Protein AF-A0A7M7J3E5-F1 (afdb_monomer_lite)

Organism: Varroa destructor (NCBI:txid109461)

Foldseek 3Di:
DDDDDPDDDDDDPPPPPDDDPDDDDDDDDDDDDDDDDDDDDDDDPDDPVVVVVVVVVVVVVVVVVVVVVVVVVVVVVVVVVVVVVVVVVVVVVVVVVVVVVVVVVVVVVVVVVVVVVVVVVVVVVVVVVVVVVVVVVVVVVVVVVVVVVVVVVVVVVVVVVVVVVVVVVVVVVVVVVVVPDPPPPPVPCDPDPVSVVVVVVVVVVVVVVVVVLVVLLVVVVVCVVPDPDPDDDDDPVNVVSNVVNVVVVVVVVVVVVVVVVVVVVVVVVVVVVVVVVVD

Secondary structure (DSSP, 8-state):
-----------------------------------------------HHHHHHHHHHHHHHHHHHHHHHHHHHHHHHHHHHHHHHHHHHHHHHHHHHHHHHHHHHHHHHHHHHHHHHHHHHHHHHHHHHHHHHHHHHHHHHHHHHHHHHHHHHHHHHHHHHHHHHHHHHHHHHHHHHHTTT-TTTT-S-PPPHHHHHHHHHHHHHHHHHHHHHHHHHHHHHHHHHT--SS-----HHHHHHHHHHHHHHHHHHHHHHHHHHHHHHHHHHHHHHHHTTT-

Radius of gyration: 59.44 Å; chains: 1; bounding box: 108×76×168 Å

Sequence (279 aa):
MKFGDVSQLCGEKRRLHVPISEETNQEDDATSQITQADDRDIDTSQTPTQQKQEKRESQQEELRKLQMELEQLEIRAVQLDKEEDHLRTIIKEENKLKKEIEELQADVYRIEKEKDTVMERGRLLKDQAKLLGKESMSKRAECEQLEMKIQQTQTEHLMTMCTLHVKSTRDLRIALSRSQGAVHLFDSKLLSPRELQDRIEKTRNETTSYNELIERTTNVMDRLENSECDHFILEQQEGKDLLNFFRIVKEVYVKELSALDQAAGRFAKCAELKILRKL

Structure (mmCIF, N/CA/C/O backbone):
data_AF-A0A7M7J3E5-F1
#
_entry.id   AF-A0A7M7J3E5-F1
#
loop_
_atom_site.group_PDB
_atom_site.id
_atom_site.type_symbol
_atom_site.label_atom_id
_atom_site.label_alt_id
_atom_site.label_comp_id
_atom_site.label_asym_id
_atom_site.label_entity_id
_atom_site.label_seq_id
_atom_site.pdbx_PDB_ins_code
_atom_site.Cartn_x
_atom_site.Cartn_y
_atom_site.Cartn_z
_atom_site.occupancy
_atom_site.B_iso_or_equiv
_atom_site.auth_seq_id
_atom_site.auth_comp_id
_atom_site.auth_asym_id
_atom_site.auth_atom_id
_atom_site.pdbx_PDB_model_num
ATOM 1 N N . MET A 1 1 ? -23.039 -21.221 -1.360 1.00 40.28 1 MET A N 1
ATOM 2 C CA . MET A 1 1 ? -23.050 -21.992 -0.097 1.00 40.28 1 MET A CA 1
ATOM 3 C C . MET A 1 1 ? -24.090 -21.372 0.815 1.00 40.28 1 MET A C 1
ATOM 5 O O . MET A 1 1 ? -24.282 -20.167 0.747 1.00 40.28 1 MET A O 1
ATOM 9 N N . LYS A 1 2 ? -24.845 -22.221 1.516 1.00 34.47 2 LYS A N 1
ATOM 10 C CA . LYS A 1 2 ? -26.077 -21.887 2.238 1.00 34.47 2 LYS A CA 1
ATOM 11 C C . LYS A 1 2 ? -25.821 -20.967 3.441 1.00 34.47 2 LYS A C 1
ATOM 13 O O . LYS A 1 2 ? -24.770 -21.054 4.064 1.00 34.47 2 LYS A O 1
ATOM 18 N N . PHE A 1 3 ? -26.824 -20.134 3.716 1.00 41.03 3 PHE A N 1
ATOM 19 C CA . PHE A 1 3 ? -26.989 -19.268 4.881 1.00 41.03 3 PHE A CA 1
ATOM 20 C C . PHE A 1 3 ? -26.834 -20.028 6.205 1.00 41.03 3 PHE A C 1
ATOM 22 O O . PHE A 1 3 ? -27.312 -21.156 6.328 1.00 41.03 3 PHE A O 1
ATOM 29 N N . GLY A 1 4 ? -26.217 -19.373 7.187 1.00 34.09 4 GLY A N 1
ATOM 30 C CA . GLY A 1 4 ? -26.237 -19.766 8.591 1.00 34.09 4 GLY A CA 1
ATOM 31 C C . GLY A 1 4 ? -26.492 -18.530 9.444 1.00 34.09 4 GLY A C 1
ATOM 32 O O . GLY A 1 4 ? -25.569 -17.763 9.703 1.00 34.09 4 GLY A O 1
ATOM 33 N N . ASP A 1 5 ? -27.758 -18.340 9.814 1.00 36.47 5 ASP A N 1
ATOM 34 C CA . ASP A 1 5 ? -28.227 -17.372 10.802 1.00 36.47 5 ASP A CA 1
ATOM 35 C C . ASP A 1 5 ? -27.535 -17.610 12.149 1.00 36.47 5 ASP A C 1
ATOM 37 O O . ASP A 1 5 ? -27.675 -18.673 12.754 1.00 36.47 5 ASP A O 1
ATOM 41 N N . VAL A 1 6 ? -26.826 -16.598 12.651 1.00 41.03 6 VAL A N 1
ATOM 42 C CA . VAL A 1 6 ? -26.354 -16.543 14.040 1.00 41.03 6 VAL A CA 1
ATOM 43 C C . VAL A 1 6 ? -27.189 -15.483 14.745 1.00 41.03 6 VAL A C 1
ATOM 45 O O . VAL A 1 6 ? -26.804 -14.331 14.900 1.00 41.03 6 VAL A O 1
ATOM 48 N N . SER A 1 7 ? -28.418 -15.854 15.088 1.00 42.50 7 SER A N 1
ATOM 49 C CA . SER A 1 7 ? -29.346 -15.023 15.859 1.00 42.50 7 SER A CA 1
ATOM 50 C C . SER A 1 7 ? -30.172 -15.910 16.782 1.00 42.50 7 SER A C 1
ATOM 52 O O . SER A 1 7 ? -31.387 -15.975 16.671 1.00 42.50 7 SER A O 1
ATOM 54 N N . GLN A 1 8 ? -29.502 -16.634 17.680 1.00 44.78 8 GLN A N 1
ATOM 55 C CA . GLN A 1 8 ? -30.138 -17.374 18.774 1.00 44.78 8 GLN A CA 1
ATOM 56 C C . GLN A 1 8 ? -29.166 -17.528 19.950 1.00 44.78 8 GLN A C 1
ATOM 58 O O . GLN A 1 8 ? -28.703 -18.621 20.232 1.00 44.78 8 GLN A O 1
ATOM 63 N N . LEU A 1 9 ? -28.853 -16.439 20.654 1.00 41.25 9 LEU A N 1
ATOM 64 C CA . LEU A 1 9 ? -28.335 -16.512 22.028 1.00 41.25 9 LEU A CA 1
ATOM 65 C C . LEU A 1 9 ? -28.834 -15.300 22.821 1.00 41.25 9 LEU A C 1
ATOM 67 O O . LEU A 1 9 ? -28.094 -14.380 23.143 1.00 41.25 9 LEU A O 1
ATOM 71 N N . CYS A 1 10 ? -30.131 -15.298 23.116 1.00 39.75 10 CYS A N 1
ATOM 72 C CA . CYS A 1 10 ? -30.722 -14.442 24.135 1.00 39.75 10 CYS A CA 1
ATOM 73 C C . CYS A 1 10 ? -31.771 -15.279 24.867 1.00 39.75 10 CYS A C 1
ATOM 75 O O . CYS A 1 10 ? -32.755 -15.687 24.253 1.00 39.75 10 CYS A O 1
ATOM 77 N N . GLY A 1 11 ? -31.554 -15.559 26.157 1.00 40.44 11 GLY A N 1
ATOM 78 C CA . GLY A 1 11 ? -32.611 -16.111 27.006 1.00 40.44 11 GLY A CA 1
ATOM 79 C C . GLY A 1 11 ? -32.263 -17.250 27.961 1.00 40.44 11 GLY A C 1
ATOM 80 O O . GLY A 1 11 ? -33.146 -18.051 28.234 1.00 40.44 11 GLY A O 1
ATOM 81 N N . GLU A 1 12 ? -31.062 -17.324 28.540 1.00 36.00 12 GLU A N 1
ATOM 82 C CA . GLU A 1 12 ? -30.876 -18.113 29.770 1.00 36.00 12 GLU A CA 1
ATOM 83 C C . GLU A 1 12 ? -30.910 -17.194 30.995 1.00 36.00 12 GLU A C 1
ATOM 85 O O . GLU A 1 12 ? -29.894 -16.694 31.480 1.00 36.00 12 GLU A O 1
ATOM 90 N N . LYS A 1 13 ? -32.126 -16.978 31.516 1.00 44.38 13 LYS A N 1
ATOM 91 C CA . LYS A 1 13 ? -32.338 -16.528 32.896 1.00 44.38 13 LYS A CA 1
ATOM 92 C C . LYS A 1 13 ? -31.784 -17.605 33.831 1.00 44.38 13 LYS A C 1
ATOM 94 O O . LYS A 1 13 ? -32.510 -18.512 34.235 1.00 44.38 13 LYS A O 1
ATOM 99 N N . ARG A 1 14 ? -30.511 -17.492 34.212 1.00 40.06 14 ARG A N 1
ATOM 100 C CA . ARG A 1 14 ? -30.000 -18.174 35.404 1.00 40.06 14 ARG A CA 1
ATOM 101 C C . ARG A 1 14 ? -30.721 -17.585 36.612 1.00 40.06 14 ARG A C 1
ATOM 103 O O . ARG A 1 14 ? -30.390 -16.502 37.083 1.00 40.06 14 ARG A O 1
ATOM 110 N N . ARG A 1 15 ? -31.751 -18.294 37.081 1.00 37.22 15 ARG A N 1
ATOM 111 C CA . ARG A 1 15 ? -32.266 -18.138 38.441 1.00 37.22 15 ARG A CA 1
ATOM 112 C C . ARG A 1 15 ? -31.101 -18.460 39.373 1.00 37.22 15 ARG A C 1
ATOM 114 O O . ARG A 1 15 ? -30.713 -19.619 39.483 1.00 37.22 15 ARG A O 1
ATOM 121 N N . LEU A 1 16 ? -30.523 -17.435 39.991 1.00 36.44 16 LEU A N 1
ATOM 122 C CA . LEU A 1 16 ? -29.687 -17.610 41.169 1.00 36.44 16 LEU A CA 1
ATOM 123 C C . LEU A 1 16 ? -30.594 -18.179 42.259 1.00 36.44 16 LEU A C 1
ATOM 125 O O . LEU A 1 16 ? -31.426 -17.483 42.835 1.00 36.44 16 LEU A O 1
ATOM 129 N N . HIS A 1 17 ? -30.493 -19.490 42.448 1.00 34.34 17 HIS A N 1
ATOM 130 C CA . HIS A 1 17 ? -31.061 -20.183 43.584 1.00 34.34 17 HIS A CA 1
ATOM 131 C C . HIS A 1 17 ? -30.190 -19.806 44.784 1.00 34.34 17 HIS A C 1
ATOM 133 O O . HIS A 1 17 ? -29.071 -20.292 44.921 1.00 34.34 17 HIS A O 1
ATOM 139 N N . VAL A 1 18 ? -30.668 -18.863 45.591 1.00 36.97 18 VAL A N 1
ATOM 140 C CA . VAL A 1 18 ? -30.140 -18.628 46.936 1.00 36.97 18 VAL A CA 1
ATOM 141 C C . VAL A 1 18 ? -30.629 -19.802 47.788 1.00 36.97 18 VAL A C 1
ATOM 143 O O . VAL A 1 18 ? -31.847 -19.980 47.880 1.00 36.97 18 VAL A O 1
ATOM 146 N N . PRO A 1 19 ? -29.752 -20.644 48.362 1.00 37.47 19 PRO A N 1
ATOM 147 C CA . PRO A 1 19 ? -30.188 -21.609 49.354 1.00 37.47 19 PRO A CA 1
ATOM 148 C C . PRO A 1 19 ? -30.483 -20.834 50.640 1.00 37.47 19 PRO A C 1
ATOM 150 O O . PRO A 1 19 ? -29.581 -20.299 51.280 1.00 37.47 19 PRO A O 1
ATOM 153 N N . ILE A 1 20 ? -31.766 -20.731 50.977 1.00 35.44 20 ILE A N 1
ATOM 154 C CA . ILE A 1 20 ? -32.208 -20.355 52.316 1.00 35.44 20 ILE A CA 1
ATOM 155 C C . ILE A 1 20 ? -31.932 -21.579 53.188 1.00 35.44 20 ILE A C 1
ATOM 157 O O . ILE A 1 20 ? -32.544 -22.630 53.002 1.00 35.44 20 ILE A O 1
ATOM 161 N N . SER A 1 21 ? -30.965 -21.461 54.090 1.00 38.88 21 SER A N 1
ATOM 162 C CA . SER A 1 21 ? -30.757 -22.423 55.167 1.00 38.88 21 SER A CA 1
ATOM 163 C C . SER A 1 21 ? -31.876 -22.222 56.191 1.00 38.88 21 SER A C 1
ATOM 165 O O . SER A 1 21 ? -31.783 -21.347 57.046 1.00 38.88 21 SER A O 1
ATOM 167 N N . GLU A 1 22 ? -32.963 -22.981 56.065 1.00 36.16 22 GLU A N 1
ATOM 168 C CA . GLU A 1 22 ? -33.968 -23.118 57.121 1.00 36.16 22 GLU A CA 1
ATOM 169 C C . GLU A 1 22 ? -33.403 -24.040 58.211 1.00 36.16 22 GLU A C 1
ATOM 171 O O . GLU A 1 22 ? -33.183 -25.232 57.993 1.00 36.16 22 GLU A O 1
ATOM 176 N N . GLU A 1 23 ? -33.134 -23.471 59.386 1.00 35.16 23 GLU A N 1
ATOM 177 C CA . GLU A 1 23 ? -32.910 -24.223 60.618 1.00 35.16 23 GLU A CA 1
ATOM 178 C C . GLU A 1 23 ? -34.228 -24.887 61.036 1.00 35.16 23 GLU A C 1
ATOM 180 O O . GLU A 1 23 ? -35.172 -24.239 61.489 1.00 35.16 23 GLU A O 1
ATOM 185 N N . THR A 1 24 ? -34.300 -26.204 60.868 1.00 34.56 24 THR A N 1
ATOM 186 C CA . THR A 1 24 ? -35.368 -27.043 61.407 1.00 34.56 24 THR A CA 1
ATOM 187 C C . THR A 1 24 ? -35.112 -27.311 62.890 1.00 34.56 24 THR A C 1
ATOM 189 O O . THR A 1 24 ? -34.335 -28.204 63.226 1.00 34.56 24 THR A O 1
ATOM 192 N N . ASN A 1 25 ? -35.790 -26.581 63.777 1.00 36.34 25 ASN A N 1
ATOM 193 C CA . ASN A 1 25 ? -36.024 -27.031 65.150 1.00 36.34 25 ASN A CA 1
ATOM 194 C C . ASN A 1 25 ? -37.348 -27.807 65.179 1.00 36.34 25 ASN A C 1
ATOM 196 O O . ASN A 1 25 ? -38.429 -27.223 65.175 1.00 36.34 25 ASN A O 1
ATOM 200 N N . GLN A 1 26 ? -37.234 -29.135 65.152 1.00 35.47 26 GLN A N 1
ATOM 201 C CA . GLN A 1 26 ? -38.300 -30.072 65.501 1.00 35.47 26 GLN A CA 1
ATOM 202 C C . GLN A 1 26 ? -38.235 -30.327 67.011 1.00 35.47 26 GLN A C 1
ATOM 204 O O . GLN A 1 26 ? -37.358 -31.051 67.477 1.00 35.47 26 GLN A O 1
ATOM 209 N N . GLU A 1 27 ? -39.167 -29.750 67.765 1.00 36.78 27 GLU A N 1
ATOM 210 C CA . GLU A 1 27 ? -39.600 -30.298 69.052 1.00 36.78 27 GLU A CA 1
ATOM 211 C C . GLU A 1 27 ? -40.991 -30.895 68.830 1.00 36.78 27 GLU A C 1
ATOM 213 O O . GLU A 1 27 ? -41.977 -30.175 68.676 1.00 36.78 27 GLU A O 1
ATOM 218 N N . ASP A 1 28 ? -41.042 -32.226 68.735 1.00 37.50 28 ASP A N 1
ATOM 219 C CA . ASP A 1 28 ? -42.285 -32.987 68.683 1.00 37.50 28 ASP A CA 1
ATOM 220 C C . ASP A 1 28 ? -42.837 -33.158 70.103 1.00 37.50 28 ASP A C 1
ATOM 222 O O . ASP A 1 28 ? -42.241 -33.800 70.971 1.00 37.50 28 ASP A O 1
ATOM 226 N N . ASP A 1 29 ? -44.014 -32.577 70.298 1.00 34.12 29 ASP A N 1
ATOM 227 C CA . ASP A 1 29 ? -44.895 -32.741 71.442 1.00 34.12 29 ASP A CA 1
ATOM 228 C C . ASP A 1 29 ? -45.649 -34.078 71.307 1.00 34.12 29 ASP A C 1
ATOM 230 O O . ASP A 1 29 ? -46.401 -34.300 70.354 1.00 34.12 29 ASP A O 1
ATOM 234 N N . ALA A 1 30 ? -45.446 -34.997 72.252 1.00 38.06 30 ALA A N 1
ATOM 235 C CA . ALA A 1 30 ? -46.200 -36.243 72.347 1.00 38.06 30 ALA A CA 1
ATOM 236 C C . ALA A 1 30 ? -46.937 -36.297 73.686 1.00 38.06 30 ALA A C 1
ATOM 238 O O . ALA A 1 30 ? -46.410 -36.699 74.723 1.00 38.06 30 ALA A O 1
ATOM 239 N N . THR A 1 31 ? -48.212 -35.927 73.626 1.00 39.53 31 THR A N 1
ATOM 240 C CA . THR A 1 31 ? -49.203 -36.187 74.667 1.00 39.53 31 THR A CA 1
ATOM 241 C C . THR A 1 31 ? -49.437 -37.696 74.815 1.00 39.53 31 THR A C 1
ATOM 243 O O . THR A 1 31 ? -49.731 -38.388 73.840 1.00 39.53 31 THR A O 1
ATOM 246 N N . SER A 1 32 ? -49.421 -38.215 76.045 1.00 40.62 32 SER A N 1
ATOM 247 C CA . SER A 1 32 ? -50.194 -39.409 76.413 1.00 40.62 32 SER A CA 1
ATOM 248 C C . SER A 1 32 ? -50.601 -39.373 77.883 1.00 40.62 32 SER A C 1
ATOM 250 O O . SER A 1 32 ? -49.787 -39.215 78.787 1.00 40.62 32 SER A O 1
ATOM 252 N N . GLN A 1 33 ? -51.910 -39.494 78.081 1.00 41.41 33 GLN A N 1
ATOM 253 C CA . GLN A 1 33 ? -52.606 -39.636 79.354 1.00 41.41 33 GLN A CA 1
ATOM 254 C C . GLN A 1 33 ? -52.445 -41.068 79.900 1.00 41.41 33 GLN A C 1
ATOM 256 O O . GLN A 1 33 ? -52.365 -42.002 79.105 1.00 41.41 33 GLN A O 1
ATOM 261 N N . ILE A 1 34 ? -52.526 -41.244 81.230 1.00 36.94 34 ILE A N 1
ATOM 262 C CA . ILE A 1 34 ? -53.536 -42.063 81.953 1.00 36.94 34 ILE A CA 1
ATOM 263 C C . ILE A 1 34 ? -53.043 -42.469 83.366 1.00 36.94 34 ILE A C 1
ATOM 265 O O . ILE A 1 34 ? -52.050 -43.166 83.528 1.00 36.94 34 ILE A O 1
ATOM 269 N N . THR A 1 35 ? -53.824 -42.004 84.353 1.00 41.09 35 THR A N 1
ATOM 270 C CA . THR A 1 35 ? -54.180 -42.510 85.702 1.00 41.09 35 THR A CA 1
ATOM 271 C C . THR A 1 35 ? -53.160 -43.205 86.613 1.00 41.09 35 THR A C 1
ATOM 273 O O . THR A 1 35 ? -52.675 -44.283 86.292 1.00 41.09 35 THR A O 1
ATOM 276 N N . GLN A 1 36 ? -53.118 -42.758 87.874 1.00 36.19 36 GLN A N 1
ATOM 277 C CA . GLN A 1 36 ? -53.653 -43.533 89.008 1.00 36.19 36 GLN A CA 1
ATOM 278 C C . GLN A 1 36 ? -53.871 -42.630 90.231 1.00 36.19 36 GLN A C 1
ATOM 280 O O . GLN A 1 36 ? -53.076 -41.737 90.511 1.00 36.19 36 GLN A O 1
ATOM 285 N N . ALA A 1 37 ? -55.004 -42.846 90.897 1.00 43.47 37 ALA A N 1
ATOM 286 C CA . ALA A 1 37 ? -55.321 -42.302 92.208 1.00 43.47 37 ALA A CA 1
ATOM 287 C C . ALA A 1 37 ? -54.474 -43.002 93.276 1.00 43.47 37 ALA A C 1
ATOM 289 O O . ALA A 1 37 ? -54.214 -44.193 93.133 1.00 43.47 37 ALA A O 1
ATOM 290 N N . ASP A 1 38 ? -54.102 -42.278 94.330 1.00 38.12 38 ASP A N 1
ATOM 291 C CA . ASP A 1 38 ? -54.125 -42.805 95.694 1.00 38.12 38 ASP A CA 1
ATOM 292 C C . ASP A 1 38 ? -53.995 -41.669 96.718 1.00 38.12 38 ASP A C 1
ATOM 294 O O . ASP A 1 38 ? -53.334 -40.652 96.499 1.00 38.12 38 ASP A O 1
ATOM 298 N N . ASP A 1 39 ? -54.707 -41.875 97.818 1.00 48.69 39 ASP A N 1
ATOM 299 C CA . ASP A 1 39 ? -54.971 -40.983 98.940 1.00 48.69 39 ASP A CA 1
ATOM 300 C C . ASP A 1 39 ? -53.723 -40.408 99.630 1.00 48.69 39 ASP A C 1
ATOM 302 O O . ASP A 1 39 ? -52.722 -41.109 99.813 1.00 48.69 39 ASP A O 1
ATOM 306 N N . ARG A 1 40 ? -53.852 -39.182 100.166 1.00 39.03 40 ARG A N 1
ATOM 307 C CA . ARG A 1 40 ? -53.711 -38.882 101.611 1.00 39.03 40 ARG A CA 1
ATOM 308 C C . ARG A 1 40 ? -53.822 -37.385 101.909 1.00 39.03 40 ARG A C 1
ATOM 310 O O . ARG A 1 40 ? -53.200 -36.548 101.263 1.00 39.03 40 ARG A O 1
ATOM 317 N N . ASP A 1 41 ? -54.595 -37.107 102.951 1.00 47.47 41 ASP A N 1
ATOM 318 C CA . ASP A 1 41 ? -54.804 -35.825 103.617 1.00 47.47 41 ASP A CA 1
ATOM 319 C C . ASP A 1 41 ? -53.510 -35.057 103.910 1.00 47.47 41 ASP A C 1
ATOM 321 O O . ASP A 1 41 ? -52.667 -35.564 104.650 1.00 47.47 41 ASP A O 1
ATOM 325 N N . ILE A 1 42 ? -53.411 -33.801 103.452 1.00 43.41 42 ILE A N 1
ATOM 326 C CA . ILE A 1 42 ? -52.672 -32.743 104.158 1.00 43.41 42 ILE A CA 1
ATOM 327 C C . ILE A 1 42 ? -53.432 -31.417 104.010 1.00 43.41 42 ILE A C 1
ATOM 329 O O . ILE A 1 42 ? -53.594 -30.865 102.925 1.00 43.41 42 ILE A O 1
ATOM 333 N N . ASP A 1 43 ? -53.894 -30.942 105.159 1.00 59.03 43 ASP A N 1
ATOM 334 C CA . ASP A 1 43 ? -54.353 -29.596 105.478 1.00 59.03 43 ASP A CA 1
ATOM 335 C C . ASP A 1 43 ? -53.483 -28.493 104.849 1.00 59.03 43 ASP A C 1
ATOM 337 O O . ASP A 1 43 ? -52.309 -28.353 105.188 1.00 59.03 43 ASP A O 1
ATOM 341 N N . THR A 1 44 ? -54.070 -27.666 103.981 1.00 44.09 44 THR A N 1
ATOM 342 C CA . THR A 1 44 ? -53.569 -26.309 103.739 1.00 44.09 44 THR A CA 1
ATOM 343 C C . THR A 1 44 ? -54.734 -25.372 103.460 1.00 44.09 44 THR A C 1
ATOM 345 O O . THR A 1 44 ? -55.162 -25.184 102.319 1.00 44.09 44 THR A O 1
ATOM 348 N N . SER A 1 45 ? -55.223 -24.711 104.500 1.00 47.84 45 SER A N 1
ATOM 349 C CA . SER A 1 45 ? -55.868 -23.411 104.356 1.00 47.84 45 SER A CA 1
ATOM 350 C C . SER A 1 45 ? -54.882 -22.416 103.718 1.00 47.84 45 SER A C 1
ATOM 352 O O . SER A 1 45 ? -54.146 -21.723 104.421 1.00 47.84 45 SER A O 1
ATOM 354 N N . GLN A 1 46 ? -54.841 -22.342 102.384 1.00 47.72 46 GLN A N 1
ATOM 355 C CA . GLN A 1 46 ? -54.212 -21.220 101.692 1.00 47.72 46 GLN A CA 1
ATOM 356 C C . GLN A 1 46 ? -55.069 -19.979 101.939 1.00 47.72 46 GLN A C 1
ATOM 358 O O . GLN A 1 46 ? -56.251 -19.921 101.593 1.00 47.72 46 GLN A O 1
ATOM 363 N N . THR A 1 47 ? -54.479 -18.968 102.567 1.00 48.28 47 THR A N 1
ATOM 364 C CA . THR A 1 47 ? -55.140 -17.670 102.706 1.00 48.28 47 THR A CA 1
ATOM 365 C C . THR A 1 47 ? -55.304 -17.038 101.312 1.00 48.28 47 THR A C 1
ATOM 367 O O . THR A 1 47 ? -54.416 -17.199 100.473 1.00 48.28 47 THR A O 1
ATOM 370 N N . PRO A 1 48 ? -56.381 -16.271 101.037 1.00 59.56 48 PRO A N 1
ATOM 371 C CA . PRO A 1 48 ? -56.611 -15.584 99.750 1.00 59.56 48 PRO A CA 1
ATOM 372 C C . PRO A 1 48 ? -55.424 -14.732 99.262 1.00 59.56 48 PRO A C 1
ATOM 374 O O . PRO A 1 48 ? -55.334 -14.355 98.096 1.00 59.56 48 PRO A O 1
ATOM 377 N N . THR A 1 49 ? -54.515 -14.407 100.176 1.00 57.62 49 THR A N 1
ATOM 378 C CA . THR A 1 49 ? -53.259 -13.699 99.965 1.00 57.62 49 THR A CA 1
ATOM 379 C C . THR A 1 49 ? -52.225 -14.518 99.178 1.00 57.62 49 THR A C 1
ATOM 381 O O . THR A 1 49 ? -51.543 -13.933 98.344 1.00 57.62 49 THR A O 1
ATOM 384 N N . GLN A 1 50 ? -52.130 -15.843 99.367 1.00 63.69 50 GLN A N 1
ATOM 385 C CA . GLN A 1 50 ? -51.136 -16.705 98.695 1.00 63.69 50 GLN A CA 1
ATOM 386 C C . GLN A 1 50 ? -51.444 -16.921 97.207 1.00 63.69 50 GLN A C 1
ATOM 388 O O . GLN A 1 50 ? -50.591 -16.656 96.368 1.00 63.69 50 GLN A O 1
ATOM 393 N N . GLN A 1 51 ? -52.686 -17.255 96.847 1.00 70.12 51 GLN A N 1
ATOM 394 C CA . GLN A 1 51 ? -53.085 -17.391 95.433 1.00 70.12 51 GLN A CA 1
ATOM 395 C C . GLN A 1 51 ? -52.954 -16.073 94.652 1.00 70.12 51 GLN A C 1
ATOM 397 O O . GLN A 1 51 ? -52.685 -16.047 93.452 1.00 70.12 51 GLN A O 1
ATOM 402 N N . LYS A 1 52 ? -53.136 -14.940 95.339 1.00 75.69 52 LYS A N 1
ATOM 403 C CA . LYS A 1 52 ? -52.960 -13.604 94.757 1.00 75.69 52 LYS A CA 1
ATOM 404 C C . LYS A 1 52 ? -51.482 -13.241 94.574 1.00 75.69 52 LYS A C 1
ATOM 406 O O . LYS A 1 52 ? -51.172 -12.445 93.689 1.00 75.69 52 LYS A O 1
ATOM 411 N N . GLN A 1 53 ? -50.599 -13.807 95.396 1.00 76.88 53 GLN A N 1
ATOM 412 C CA . GLN A 1 53 ? -49.148 -13.667 95.295 1.00 76.88 53 GLN A CA 1
ATOM 413 C C . GLN A 1 53 ? -48.613 -14.471 94.101 1.00 76.88 53 GLN A C 1
ATOM 415 O O . GLN A 1 53 ? -47.994 -13.885 93.221 1.00 76.88 53 GLN A O 1
ATOM 420 N N . GLU A 1 54 ? -48.966 -15.754 93.995 1.00 79.38 54 GLU A N 1
ATOM 421 C CA . GLU A 1 54 ? -48.559 -16.633 92.884 1.00 79.38 54 GLU A CA 1
ATOM 422 C C . GLU A 1 54 ? -49.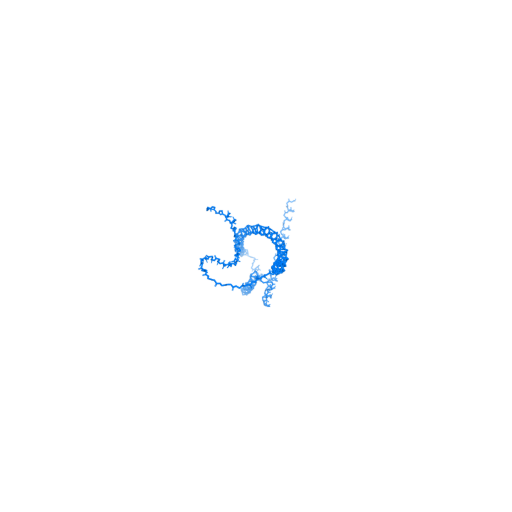029 -16.095 91.524 1.00 79.38 54 GLU A C 1
ATOM 424 O O . GLU A 1 54 ? -48.281 -16.073 90.547 1.00 79.38 54 GLU A O 1
ATOM 429 N N . LYS A 1 55 ? -50.258 -15.563 91.459 1.00 83.00 55 LYS A N 1
ATOM 430 C CA . LYS A 1 55 ? -50.788 -14.941 90.238 1.00 83.00 55 LYS A CA 1
ATOM 431 C C . LYS A 1 55 ? -50.039 -13.662 89.851 1.00 83.00 55 LYS A C 1
ATOM 433 O O . LYS A 1 55 ? -49.889 -13.387 88.664 1.00 83.00 55 LYS A O 1
ATOM 438 N N . ARG A 1 56 ? -49.564 -12.880 90.829 1.00 83.12 56 ARG A N 1
ATOM 439 C CA . ARG A 1 56 ? -48.720 -11.702 90.570 1.00 83.12 56 ARG A CA 1
ATOM 440 C C . ARG A 1 56 ? -47.332 -12.105 90.092 1.00 83.12 56 ARG A C 1
ATOM 442 O O . ARG A 1 56 ? -46.841 -11.491 89.158 1.00 83.12 56 ARG A O 1
ATOM 449 N N . GLU A 1 57 ? -46.733 -13.124 90.697 1.00 86.69 57 GLU A N 1
ATOM 450 C CA . GLU A 1 57 ? -45.416 -13.636 90.305 1.00 86.69 57 GLU A CA 1
ATOM 451 C C . GLU A 1 57 ? -45.444 -14.214 88.884 1.00 86.69 57 GLU A C 1
ATOM 453 O O . GLU A 1 57 ? -44.601 -13.861 88.064 1.00 86.69 57 GLU A O 1
ATOM 458 N N . SER A 1 58 ? -46.477 -14.991 88.540 1.00 87.31 58 SER A N 1
ATOM 459 C CA . SER A 1 58 ? -46.696 -15.493 87.176 1.00 87.31 58 SER A CA 1
ATOM 460 C C . SER A 1 58 ? -46.854 -14.364 86.148 1.00 87.31 58 SER A C 1
ATOM 462 O O . SER A 1 58 ? -46.220 -14.408 85.096 1.00 87.31 58 SER A O 1
ATOM 464 N N . GLN A 1 59 ? -47.633 -13.322 86.460 1.00 90.25 59 GLN A N 1
ATOM 465 C CA . GLN A 1 59 ? -47.781 -12.152 85.583 1.00 90.25 59 GLN A CA 1
ATOM 466 C C . GLN A 1 59 ? -46.480 -11.352 85.438 1.00 90.25 59 GLN A C 1
ATOM 468 O O . GLN A 1 59 ? -46.214 -10.776 84.386 1.00 90.25 59 GLN A O 1
ATOM 473 N N . GLN A 1 60 ? -45.669 -11.295 86.494 1.00 87.56 60 GLN A N 1
ATOM 474 C CA . GLN A 1 60 ? -44.394 -10.585 86.487 1.00 87.56 60 GLN A CA 1
ATOM 475 C C . GLN A 1 60 ? -43.346 -11.312 85.631 1.00 87.56 60 GLN A C 1
ATOM 477 O O . GLN A 1 60 ? -42.547 -10.661 84.958 1.00 87.56 60 GLN A O 1
ATOM 482 N N . GLU A 1 61 ? -43.387 -12.644 85.609 1.00 91.62 61 GLU A N 1
ATOM 483 C CA . GLU A 1 61 ? -42.547 -13.471 84.741 1.00 91.62 61 GLU A CA 1
ATOM 484 C C . GLU A 1 61 ? -42.973 -13.378 83.266 1.00 91.62 61 GLU A C 1
ATOM 486 O O . GLU A 1 61 ? -42.131 -13.257 82.378 1.00 91.62 61 GLU A O 1
ATOM 491 N N . GLU A 1 62 ? -44.279 -13.346 82.991 1.00 93.12 62 GLU A N 1
ATOM 492 C CA . GLU A 1 62 ? -44.816 -13.144 81.638 1.00 93.12 62 GLU A CA 1
ATOM 493 C C . GLU A 1 62 ? -44.460 -11.753 81.082 1.00 93.12 62 GLU A C 1
ATOM 495 O O . GLU A 1 62 ? -44.020 -11.631 79.939 1.00 93.12 62 GLU A O 1
ATOM 500 N N . LEU A 1 63 ? -44.540 -10.708 81.914 1.00 92.94 63 LEU A N 1
ATOM 501 C CA . LEU A 1 63 ? -44.074 -9.361 81.563 1.00 92.94 63 LEU A CA 1
ATOM 502 C C . LEU A 1 63 ? -42.573 -9.321 81.255 1.00 92.94 63 LEU A C 1
ATOM 504 O O . LEU A 1 63 ? -42.172 -8.636 80.315 1.00 92.94 63 LEU A O 1
ATOM 508 N N . ARG A 1 64 ? -41.744 -10.057 82.009 1.00 93.44 64 ARG A N 1
ATOM 509 C CA . ARG A 1 64 ? -40.308 -10.178 81.711 1.00 93.44 64 ARG A CA 1
ATOM 510 C C . ARG A 1 64 ? -40.057 -10.866 80.376 1.00 93.44 64 ARG A C 1
ATOM 512 O O . ARG A 1 64 ? -39.231 -10.380 79.609 1.00 93.44 64 ARG A O 1
ATOM 519 N N . LYS A 1 65 ? -40.769 -11.959 80.084 1.00 94.38 65 LYS A N 1
ATOM 520 C CA . LYS A 1 65 ? -40.668 -12.646 78.787 1.00 94.38 65 LYS A CA 1
ATOM 521 C C . LYS A 1 65 ? -41.044 -11.722 77.633 1.00 94.38 65 LYS A C 1
ATOM 523 O O . LYS A 1 65 ? -40.268 -11.597 76.693 1.00 94.38 65 LYS A O 1
ATOM 528 N N . LEU A 1 66 ? -42.165 -11.012 77.749 1.00 94.00 66 LEU A N 1
ATOM 529 C CA . LEU A 1 66 ? -42.601 -10.043 76.741 1.00 94.00 66 LEU A CA 1
ATOM 530 C C . LEU A 1 66 ? -41.602 -8.891 76.568 1.00 94.00 66 LEU A C 1
ATOM 532 O O . LEU A 1 66 ? -41.373 -8.454 75.445 1.00 94.00 66 LEU A O 1
ATOM 536 N N . GLN A 1 67 ? -40.977 -8.409 77.648 1.00 93.31 67 GLN A N 1
ATOM 537 C CA . GLN A 1 67 ? -39.911 -7.405 77.550 1.00 93.31 67 GLN A CA 1
ATOM 538 C C . GLN A 1 67 ? -38.690 -7.933 76.794 1.00 93.31 67 GLN A C 1
ATOM 540 O O . GLN A 1 67 ? -38.174 -7.230 75.930 1.00 93.31 67 GLN A O 1
ATOM 545 N N . MET A 1 68 ? -38.257 -9.164 77.074 1.00 93.50 68 MET A N 1
ATOM 546 C CA . MET A 1 68 ? -37.142 -9.783 76.353 1.00 93.50 68 MET A CA 1
ATOM 547 C C . MET A 1 68 ? -37.464 -10.010 74.870 1.00 93.50 68 MET A C 1
ATOM 549 O O . MET A 1 68 ? -36.612 -9.770 74.019 1.00 93.50 68 MET A O 1
ATOM 553 N N . GLU A 1 69 ? -38.685 -10.442 74.543 1.00 94.62 69 GLU A N 1
ATOM 554 C CA . GLU A 1 69 ? -39.135 -10.593 73.153 1.00 94.62 69 GLU A CA 1
ATOM 555 C C . GLU A 1 69 ? -39.185 -9.250 72.419 1.00 94.62 69 GLU A C 1
ATOM 557 O O . GLU A 1 69 ? -38.748 -9.160 71.272 1.00 94.62 69 GLU A O 1
ATOM 562 N N . LEU A 1 70 ? -39.666 -8.191 73.079 1.00 94.94 70 LEU A N 1
ATOM 563 C CA . LEU A 1 70 ? -39.705 -6.850 72.499 1.00 94.94 70 LEU A CA 1
ATOM 564 C C . LEU A 1 70 ? -38.291 -6.338 72.191 1.00 94.94 70 LEU A C 1
ATOM 566 O O . LEU A 1 70 ? -38.042 -5.848 71.093 1.00 94.94 70 LEU A O 1
ATOM 570 N N . GLU A 1 71 ? -37.352 -6.524 73.119 1.00 94.81 71 GLU A N 1
ATOM 571 C CA . GLU A 1 71 ? -35.952 -6.123 72.952 1.00 94.81 71 GLU A CA 1
ATOM 572 C C . GLU A 1 71 ? -35.270 -6.914 71.815 1.00 94.81 71 GLU A C 1
ATOM 574 O O . GLU A 1 71 ? -34.542 -6.347 70.997 1.00 94.81 71 GLU A O 1
ATOM 579 N N . GLN A 1 72 ? -35.570 -8.212 71.673 1.00 94.44 72 GLN A N 1
ATOM 580 C CA . GLN A 1 72 ? -35.109 -9.012 70.531 1.00 94.44 72 GLN A CA 1
ATOM 581 C C . GLN A 1 72 ? -35.696 -8.535 69.196 1.00 94.44 72 GLN A C 1
ATOM 583 O O . GLN A 1 72 ? -34.981 -8.486 68.190 1.00 94.44 72 GLN A O 1
ATOM 588 N N . LEU A 1 73 ? -36.981 -8.178 69.168 1.00 95.62 73 LEU A N 1
ATOM 589 C CA . LEU A 1 73 ? -37.633 -7.650 67.971 1.00 95.62 73 LEU A CA 1
ATOM 590 C C . LEU A 1 73 ? -37.071 -6.282 67.573 1.00 95.62 73 LEU A C 1
ATOM 592 O O . LEU A 1 73 ? -36.850 -6.054 66.385 1.00 95.62 73 LEU A O 1
ATOM 596 N N . GLU A 1 74 ? -36.775 -5.406 68.534 1.00 94.69 74 GLU A N 1
ATOM 597 C CA . GLU A 1 74 ? -36.116 -4.120 68.279 1.00 94.69 74 GLU A CA 1
ATOM 598 C C . GLU A 1 74 ? -34.722 -4.313 67.669 1.00 94.69 74 GLU A C 1
ATOM 600 O O . GLU A 1 74 ? -34.386 -3.675 66.668 1.00 94.69 74 GLU A O 1
ATOM 605 N N . ILE A 1 75 ? -33.926 -5.250 68.197 1.00 95.31 75 ILE A N 1
ATOM 606 C CA . ILE A 1 75 ? -32.614 -5.591 67.625 1.00 95.31 75 ILE A CA 1
ATOM 607 C C . ILE A 1 75 ? -32.765 -6.110 66.191 1.00 95.31 75 ILE A C 1
ATOM 609 O O . ILE A 1 75 ? -32.016 -5.696 65.301 1.00 95.31 75 ILE A O 1
ATOM 613 N N . ARG A 1 76 ? -33.741 -6.993 65.947 1.00 95.50 76 ARG A N 1
ATOM 614 C CA . ARG A 1 76 ? -34.000 -7.555 64.616 1.00 95.50 76 ARG A CA 1
ATOM 615 C C . ARG A 1 76 ? -34.470 -6.490 63.625 1.00 95.50 76 ARG A C 1
ATOM 617 O O . ARG A 1 76 ? -34.028 -6.510 62.480 1.00 95.50 76 ARG A O 1
ATOM 624 N N . ALA A 1 77 ? -35.301 -5.543 64.054 1.00 95.81 77 ALA A N 1
ATOM 625 C CA . ALA A 1 77 ? -35.729 -4.417 63.226 1.00 95.81 77 ALA A CA 1
ATOM 626 C C . ALA A 1 77 ? -34.528 -3.564 62.783 1.00 95.81 77 ALA A C 1
ATOM 628 O O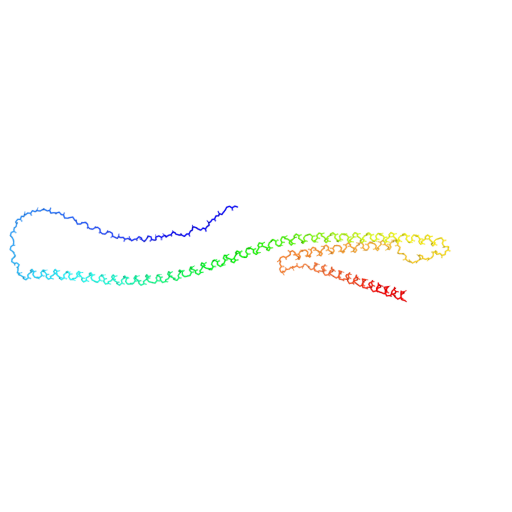 . ALA A 1 77 ? -34.350 -3.323 61.594 1.00 95.81 77 ALA A O 1
ATOM 629 N N . VAL A 1 78 ? -33.629 -3.218 63.712 1.00 96.19 78 VAL A N 1
ATOM 630 C CA . VAL A 1 78 ? -32.408 -2.451 63.396 1.00 96.19 78 VAL A CA 1
ATOM 631 C C . VAL A 1 78 ? -31.469 -3.211 62.451 1.00 96.19 78 VAL A C 1
ATOM 633 O O . VAL A 1 78 ? -30.770 -2.600 61.640 1.00 96.19 78 VAL A O 1
ATOM 636 N N . GLN A 1 79 ? -31.400 -4.540 62.557 1.00 95.25 79 GLN A N 1
ATOM 637 C CA . GLN A 1 79 ? -30.614 -5.363 61.632 1.00 95.25 79 GLN A CA 1
ATOM 638 C C . GLN A 1 79 ? -31.211 -5.355 60.222 1.00 95.25 79 GLN A C 1
ATOM 640 O O . GLN A 1 79 ? -30.466 -5.157 59.264 1.00 95.25 79 GLN A O 1
ATOM 645 N N . LEU A 1 80 ? -32.533 -5.502 60.107 1.00 95.38 80 LEU A N 1
ATOM 646 C CA . LEU A 1 80 ? -33.237 -5.471 58.824 1.00 95.38 80 LEU A CA 1
ATOM 647 C C . LEU A 1 80 ? -33.127 -4.104 58.137 1.00 95.38 80 LEU A C 1
ATOM 649 O O . LEU A 1 80 ? -32.870 -4.063 56.937 1.00 95.38 80 LEU A O 1
ATOM 653 N N . ASP A 1 81 ? -33.218 -3.000 58.883 1.00 95.44 81 ASP A N 1
ATOM 654 C CA . ASP A 1 81 ? -33.032 -1.648 58.331 1.00 95.44 81 ASP A CA 1
ATOM 655 C C . ASP A 1 81 ? -31.633 -1.477 57.709 1.00 95.44 81 ASP A C 1
ATOM 657 O O . ASP A 1 81 ? -31.478 -0.949 56.606 1.00 95.44 81 ASP A O 1
ATOM 661 N N . LYS A 1 82 ? -30.590 -1.988 58.380 1.00 95.44 82 LYS A N 1
ATOM 662 C CA . LYS A 1 82 ? -29.215 -1.967 57.850 1.00 95.44 82 LYS A CA 1
ATOM 663 C C . LYS A 1 82 ? -29.065 -2.824 56.596 1.00 95.44 82 LYS A C 1
ATOM 665 O O . LYS A 1 82 ? -28.321 -2.457 55.685 1.00 95.44 82 LYS A O 1
ATOM 670 N N . GLU A 1 83 ? -29.740 -3.967 56.556 1.00 95.88 83 GLU A N 1
ATOM 671 C CA . GLU A 1 83 ? -29.755 -4.851 55.392 1.00 95.88 83 GLU A CA 1
ATOM 672 C C . GLU A 1 83 ? -30.462 -4.188 54.204 1.00 95.88 83 GLU A C 1
ATOM 674 O O . GLU A 1 83 ? -29.961 -4.236 53.080 1.00 95.88 83 GLU A O 1
ATOM 679 N N . GLU A 1 84 ? -31.569 -3.485 54.452 1.00 96.25 84 GLU A N 1
ATOM 680 C CA . GLU A 1 84 ? -32.283 -2.719 53.433 1.00 96.25 84 GLU A CA 1
ATOM 681 C C . GLU A 1 84 ? -31.398 -1.614 52.834 1.00 96.25 84 GLU A C 1
ATOM 683 O O . GLU A 1 84 ? -31.302 -1.487 51.609 1.00 96.25 84 GLU A O 1
ATOM 688 N N . ASP A 1 85 ? -30.696 -0.850 53.672 1.00 96.12 85 ASP A N 1
ATOM 689 C CA . ASP A 1 85 ? -29.761 0.188 53.224 1.00 96.12 85 ASP A CA 1
ATOM 690 C C . ASP A 1 85 ? -28.600 -0.388 52.399 1.00 96.12 85 ASP A C 1
ATOM 692 O O . ASP A 1 85 ? -28.189 0.185 51.375 1.00 96.12 85 ASP A O 1
ATOM 696 N N . HIS A 1 86 ? -28.087 -1.553 52.801 1.00 95.56 86 HIS A N 1
ATOM 697 C CA . HIS A 1 86 ? -27.054 -2.256 52.052 1.00 95.56 86 HIS A CA 1
ATOM 698 C C . HIS A 1 86 ? -27.565 -2.703 50.674 1.00 95.56 86 HIS A C 1
ATOM 700 O O . HIS A 1 86 ? -26.943 -2.396 49.652 1.00 95.56 86 HIS A O 1
ATOM 706 N N . LEU A 1 87 ? -28.744 -3.329 50.615 1.00 96.50 87 LEU A N 1
ATOM 707 C CA . LEU A 1 87 ? -29.376 -3.748 49.361 1.00 96.50 87 LEU A CA 1
ATOM 708 C C . LEU A 1 87 ? -29.675 -2.554 48.443 1.00 96.50 87 LEU A C 1
ATOM 710 O O . LEU A 1 87 ? -29.414 -2.616 47.240 1.00 96.50 87 LEU A O 1
ATOM 714 N N . ARG A 1 88 ? -30.139 -1.425 48.994 1.00 95.69 88 ARG A N 1
ATOM 715 C CA . ARG A 1 88 ? -30.340 -0.175 48.236 1.00 95.69 88 ARG A CA 1
ATOM 716 C C . ARG A 1 88 ? -29.045 0.325 47.597 1.00 95.69 88 ARG A C 1
ATOM 718 O O . ARG A 1 88 ? -29.090 0.907 46.510 1.00 95.69 88 ARG A O 1
ATOM 725 N N . THR A 1 89 ? -27.903 0.115 48.246 1.00 96.31 89 THR A N 1
ATOM 726 C CA . THR A 1 89 ? -26.587 0.483 47.706 1.00 96.31 89 THR A CA 1
ATOM 727 C C . THR A 1 89 ? -26.184 -0.442 46.559 1.00 96.31 89 THR A C 1
ATOM 729 O O . THR A 1 89 ? -25.847 0.054 45.484 1.00 96.31 89 THR A O 1
ATOM 732 N N . ILE A 1 90 ? -26.343 -1.758 46.730 1.00 96.88 90 ILE A N 1
ATOM 733 C CA . ILE A 1 90 ? -26.061 -2.754 45.683 1.00 96.88 90 ILE A CA 1
ATOM 734 C C . ILE A 1 90 ? -26.890 -2.479 44.420 1.00 96.88 90 ILE A C 1
ATOM 736 O O . ILE A 1 90 ? -26.348 -2.445 43.318 1.00 96.88 90 ILE A O 1
ATOM 740 N N . ILE A 1 91 ? -28.190 -2.198 44.557 1.00 97.12 91 ILE A N 1
ATOM 741 C CA . ILE A 1 91 ? -29.071 -1.890 43.414 1.00 97.12 91 ILE A CA 1
ATOM 742 C C . ILE A 1 91 ? -28.577 -0.643 42.658 1.00 97.12 91 ILE A C 1
ATOM 744 O O . ILE A 1 91 ? -28.628 -0.588 41.426 1.00 97.12 91 ILE A O 1
ATOM 748 N N . LYS A 1 92 ? -28.085 0.385 43.364 1.00 96.44 92 LYS A N 1
ATOM 749 C CA . LYS A 1 92 ? -27.517 1.579 42.714 1.00 96.44 92 LYS A CA 1
ATOM 750 C C . LYS A 1 92 ? -26.257 1.244 41.920 1.00 96.44 92 LYS A C 1
ATOM 752 O O . LYS A 1 92 ? -26.089 1.786 40.829 1.00 96.44 92 LYS A O 1
ATOM 757 N N . GLU A 1 93 ? -25.390 0.388 42.448 1.00 96.44 93 GLU A N 1
ATOM 758 C CA . GLU A 1 93 ? -24.179 -0.067 41.759 1.00 96.44 93 GLU A CA 1
ATOM 759 C C . GLU A 1 93 ? -24.513 -0.927 40.538 1.00 96.44 93 GLU A C 1
ATOM 761 O O . GLU A 1 93 ? -23.996 -0.666 39.454 1.00 96.44 93 GLU A O 1
ATOM 766 N N . GLU A 1 94 ? -25.463 -1.857 40.658 1.00 96.75 94 GLU A N 1
ATOM 767 C CA . GLU A 1 94 ? -25.942 -2.672 39.535 1.00 96.75 94 GLU A CA 1
ATOM 768 C C . GLU A 1 94 ? -26.480 -1.793 38.395 1.00 96.75 94 GLU A C 1
ATOM 770 O O . GLU A 1 94 ? -26.182 -2.019 37.222 1.00 96.75 94 GLU A O 1
ATOM 775 N N . ASN A 1 95 ? -27.233 -0.742 38.726 1.00 95.94 95 ASN A N 1
ATOM 776 C CA . ASN A 1 95 ? -27.747 0.198 37.731 1.00 95.94 95 ASN A CA 1
ATOM 777 C C . ASN A 1 95 ? -26.644 1.019 37.048 1.00 95.94 95 ASN A C 1
ATOM 779 O O . ASN A 1 95 ? -26.809 1.389 35.886 1.00 95.94 95 ASN A O 1
ATOM 783 N N . LYS A 1 96 ? -25.535 1.318 37.738 1.00 96.75 96 LYS A N 1
ATOM 784 C CA . LYS A 1 96 ? -24.367 1.956 37.109 1.00 96.75 96 LYS A CA 1
ATOM 785 C C . LYS A 1 96 ? -23.686 0.992 36.144 1.00 96.75 96 LYS A C 1
ATOM 787 O O . LYS A 1 96 ? -23.502 1.343 34.984 1.00 96.75 96 LYS A O 1
ATOM 792 N N . LEU A 1 97 ? -23.425 -0.236 36.590 1.00 96.69 97 LEU A N 1
ATOM 793 C CA . LEU A 1 97 ? -22.802 -1.273 35.766 1.00 96.69 97 LEU A CA 1
ATOM 794 C C . LEU A 1 97 ? -23.632 -1.595 34.518 1.00 96.69 97 LEU A C 1
ATOM 796 O O . LEU A 1 97 ? -23.072 -1.779 33.444 1.00 96.69 97 LEU A O 1
ATOM 800 N N . LYS A 1 98 ? -24.968 -1.607 34.618 1.00 96.19 98 LYS A N 1
ATOM 801 C CA . LYS A 1 98 ? -25.845 -1.773 33.447 1.00 96.19 98 LYS A CA 1
ATOM 802 C C . LYS A 1 98 ? -25.616 -0.698 32.386 1.00 96.19 98 LYS A C 1
ATOM 804 O O . LYS A 1 98 ? -25.511 -1.038 31.213 1.00 96.19 98 LYS A O 1
ATOM 809 N N . LYS A 1 99 ? -25.493 0.569 32.790 1.00 95.94 99 LYS A N 1
ATOM 810 C CA . LYS A 1 99 ? -25.219 1.672 31.856 1.00 95.94 99 LYS A CA 1
ATOM 811 C C . LYS A 1 99 ? -23.837 1.548 31.222 1.00 95.94 99 LYS A C 1
ATOM 813 O O . LYS A 1 99 ? -23.716 1.695 30.014 1.00 95.94 99 LYS A O 1
ATOM 818 N N . GLU A 1 100 ? -22.821 1.214 32.016 1.00 97.31 100 GLU A N 1
ATOM 819 C CA . GLU A 1 100 ? -21.463 0.988 31.503 1.00 97.31 100 GLU A CA 1
ATOM 820 C C . GLU A 1 100 ? -21.425 -0.166 30.489 1.00 97.31 100 GLU A C 1
ATOM 822 O O . GLU A 1 100 ? -20.766 -0.067 29.457 1.00 97.31 100 GLU A O 1
ATOM 827 N N . ILE A 1 101 ? -22.175 -1.246 30.730 1.00 97.00 101 ILE A N 1
ATOM 828 C CA . ILE A 1 101 ? -22.295 -2.363 29.783 1.00 97.00 101 ILE A CA 1
ATOM 829 C C . ILE A 1 101 ? -22.960 -1.915 28.476 1.00 97.00 101 ILE A C 1
ATOM 831 O O . ILE A 1 101 ? -22.485 -2.290 27.406 1.00 97.00 101 ILE A O 1
ATOM 835 N N . GLU A 1 102 ? -24.035 -1.129 28.538 1.00 96.75 102 GLU A N 1
ATOM 836 C CA . GLU A 1 102 ? -24.708 -0.601 27.342 1.00 96.75 102 GLU A CA 1
ATOM 837 C C . GLU A 1 102 ? -23.772 0.294 26.510 1.00 96.75 102 GLU A C 1
ATOM 839 O O . GLU A 1 102 ? -23.711 0.163 25.284 1.00 96.75 102 GLU A O 1
ATOM 844 N N . GLU A 1 103 ? -22.990 1.154 27.166 1.00 96.44 103 GLU A N 1
ATOM 845 C CA . GLU A 1 103 ? -21.982 1.999 26.512 1.00 96.44 103 GLU A CA 1
ATOM 846 C C . GLU A 1 103 ? -20.878 1.158 25.855 1.00 96.44 103 GLU A C 1
ATOM 848 O O . GLU A 1 103 ? -20.564 1.347 24.676 1.00 96.44 103 GLU A O 1
ATOM 853 N N . LEU A 1 104 ? -20.347 0.160 26.568 1.00 97.25 104 LEU A N 1
ATOM 854 C CA . LEU A 1 104 ? -19.333 -0.751 26.032 1.00 97.25 104 LEU A CA 1
ATOM 855 C C . LEU A 1 104 ? -19.853 -1.571 24.845 1.00 97.25 104 LEU A C 1
ATOM 857 O O . LEU A 1 104 ? -19.120 -1.796 23.884 1.00 97.25 104 LEU A O 1
ATOM 861 N N . GLN A 1 105 ? -21.115 -2.001 24.867 1.00 96.50 105 GLN A N 1
ATOM 862 C CA . GLN A 1 105 ? -21.730 -2.703 23.738 1.00 96.50 105 GLN A CA 1
ATOM 863 C C . GLN A 1 105 ? -21.826 -1.810 22.495 1.00 96.50 105 GLN A C 1
ATOM 865 O O . GLN A 1 105 ? -21.549 -2.270 21.383 1.00 96.50 105 GLN A O 1
ATOM 870 N N . ALA A 1 106 ? -22.168 -0.531 22.668 1.00 96.81 106 ALA A N 1
ATOM 871 C CA . ALA A 1 106 ? -22.186 0.432 21.570 1.00 96.81 106 ALA A CA 1
ATOM 872 C C . ALA A 1 106 ? -20.778 0.676 20.996 1.00 96.81 106 ALA A C 1
ATOM 874 O O . ALA A 1 106 ? -20.608 0.768 19.775 1.00 96.81 106 ALA A O 1
ATOM 875 N N . ASP A 1 107 ? -19.763 0.734 21.860 1.00 97.38 107 ASP A N 1
ATOM 876 C CA . ASP A 1 107 ? -18.363 0.864 21.459 1.00 97.38 107 ASP A CA 1
ATOM 877 C C . ASP A 1 107 ? -17.866 -0.353 20.674 1.00 97.38 107 ASP A C 1
ATOM 879 O O . ASP A 1 107 ? -17.263 -0.186 19.611 1.00 97.38 107 ASP A O 1
ATOM 883 N N . VAL A 1 108 ? -18.166 -1.569 21.144 1.00 97.75 108 VAL A N 1
ATOM 884 C CA . VAL A 1 108 ? -17.830 -2.815 20.436 1.00 97.75 108 VAL A CA 1
ATOM 885 C C . VAL A 1 108 ? -18.439 -2.810 19.038 1.00 97.75 108 VAL A C 1
ATOM 887 O O . VAL A 1 108 ? -17.721 -3.009 18.059 1.00 97.75 108 VAL A O 1
ATOM 890 N N . TYR A 1 109 ? -19.726 -2.481 18.920 1.00 97.31 109 TYR A N 1
ATOM 891 C CA . TYR A 1 109 ? -20.400 -2.416 17.624 1.00 97.31 109 TYR A CA 1
ATOM 892 C C . TYR A 1 109 ? -19.754 -1.397 16.670 1.00 97.31 109 TYR A C 1
ATOM 894 O O . TYR A 1 109 ? -19.586 -1.656 15.474 1.00 97.31 109 TYR A O 1
ATOM 902 N N . ARG A 1 110 ? -19.349 -0.226 17.183 1.00 97.62 110 ARG A N 1
ATOM 903 C CA . ARG A 1 110 ? -18.639 0.784 16.384 1.00 97.62 110 ARG A CA 1
ATOM 904 C C . ARG A 1 110 ? -17.297 0.252 15.878 1.00 97.62 110 ARG A C 1
ATOM 906 O O . ARG A 1 110 ? -16.994 0.418 14.696 1.00 97.62 110 ARG A O 1
ATOM 913 N N . ILE A 1 111 ? -16.517 -0.382 16.753 1.00 97.38 111 ILE A N 1
ATOM 914 C CA . ILE A 1 111 ? -15.195 -0.931 16.423 1.00 97.38 111 ILE A CA 1
ATOM 915 C C . ILE A 1 111 ? -15.313 -2.054 15.388 1.00 97.38 111 ILE A C 1
ATOM 917 O O . ILE A 1 111 ? -14.529 -2.098 14.442 1.00 97.38 111 ILE A O 1
ATOM 921 N N . GLU A 1 112 ? -16.302 -2.937 15.515 1.00 96.88 112 GLU A N 1
ATOM 922 C CA . GLU A 1 112 ? -16.544 -4.009 14.542 1.00 96.88 112 GLU A CA 1
ATOM 923 C C . GLU A 1 112 ? -16.851 -3.453 13.148 1.00 96.88 112 GLU A C 1
ATOM 925 O O . GLU A 1 112 ? -16.251 -3.875 12.158 1.00 96.88 112 GLU A O 1
ATOM 930 N N . LYS A 1 113 ? -17.699 -2.423 13.069 1.00 96.81 113 LYS A N 1
ATOM 931 C CA . LYS A 1 113 ? -18.011 -1.754 11.800 1.00 96.81 113 LYS A CA 1
ATOM 932 C C . LYS A 1 113 ? -16.784 -1.083 11.170 1.00 96.81 113 LYS A C 1
ATOM 934 O O . LYS A 1 113 ? -16.613 -1.100 9.945 1.00 96.81 113 LYS A O 1
ATOM 939 N N . GLU A 1 114 ? -15.930 -0.469 11.986 1.00 96.88 114 GLU A N 1
ATOM 940 C CA . GLU A 1 114 ? -14.682 0.136 11.516 1.00 96.88 114 GLU A CA 1
ATOM 941 C C . GLU A 1 114 ? -13.700 -0.930 11.017 1.00 96.88 114 GLU A C 1
ATOM 943 O O . GLU A 1 114 ? -13.161 -0.799 9.915 1.00 96.88 114 GLU A O 1
ATOM 948 N N . LYS A 1 115 ? -13.546 -2.029 11.763 1.00 96.38 115 LYS A N 1
ATOM 949 C CA . LYS A 1 115 ? -12.749 -3.191 11.359 1.00 96.38 115 LYS A CA 1
ATOM 950 C C . LYS A 1 115 ? -13.191 -3.718 9.995 1.00 96.38 115 LYS A C 1
ATOM 952 O O . LYS A 1 115 ? -12.339 -3.906 9.128 1.00 96.38 115 LYS A O 1
ATOM 957 N N . ASP A 1 116 ? -14.486 -3.924 9.774 1.00 96.62 116 ASP A N 1
ATOM 958 C CA . ASP A 1 116 ? -14.996 -4.424 8.491 1.00 96.62 116 ASP A CA 1
ATOM 959 C C . ASP A 1 116 ? -14.671 -3.470 7.335 1.00 96.62 116 ASP A C 1
ATOM 961 O O . ASP A 1 116 ? -14.237 -3.894 6.260 1.00 96.62 116 ASP A O 1
ATOM 965 N N . THR A 1 117 ? -14.781 -2.162 7.581 1.00 96.19 117 THR A N 1
ATOM 966 C CA . THR A 1 117 ? -14.421 -1.127 6.603 1.00 96.19 117 THR A CA 1
ATOM 967 C C . THR A 1 117 ? -12.927 -1.166 6.262 1.00 96.19 117 THR A C 1
ATOM 969 O O . THR A 1 117 ? -12.546 -1.066 5.092 1.00 96.19 117 THR A O 1
ATOM 972 N N . VAL A 1 118 ? -12.066 -1.323 7.271 1.00 97.31 118 VAL A N 1
ATOM 973 C CA . VAL A 1 118 ? -10.613 -1.443 7.090 1.00 97.31 118 VAL A CA 1
ATOM 974 C C . VAL A 1 118 ? -10.260 -2.726 6.337 1.00 97.31 118 VAL A C 1
ATOM 976 O O . VAL A 1 118 ? -9.433 -2.681 5.425 1.00 97.31 118 VAL A O 1
ATOM 979 N N . MET A 1 119 ? -10.908 -3.851 6.649 1.00 96.06 119 MET A N 1
ATOM 980 C CA . MET A 1 119 ? -10.678 -5.120 5.953 1.00 96.06 119 MET A CA 1
ATOM 981 C C . MET A 1 119 ? -11.041 -5.039 4.467 1.00 96.06 119 MET A C 1
ATOM 983 O O . MET A 1 119 ? -10.259 -5.487 3.625 1.00 96.06 119 MET A O 1
ATOM 987 N N . GLU A 1 120 ? -12.177 -4.428 4.122 1.00 96.56 120 GLU A N 1
ATOM 988 C CA . GLU A 1 120 ? -12.578 -4.263 2.720 1.00 96.56 120 GLU A CA 1
ATOM 989 C C . GLU A 1 120 ? -11.594 -3.363 1.958 1.00 96.56 120 GLU A C 1
ATOM 991 O O . GLU A 1 120 ? -11.144 -3.717 0.865 1.00 96.56 120 GLU A O 1
ATOM 996 N N . ARG A 1 121 ? -11.169 -2.242 2.561 1.00 96.50 121 ARG A N 1
ATOM 997 C CA . ARG A 1 121 ? -10.120 -1.380 1.985 1.00 96.50 121 ARG A CA 1
ATOM 998 C C . ARG A 1 121 ? -8.810 -2.139 1.781 1.00 96.50 121 ARG A C 1
ATOM 1000 O O . ARG A 1 121 ? -8.199 -2.022 0.720 1.00 96.50 121 ARG A O 1
ATOM 1007 N N . GLY A 1 122 ? -8.403 -2.947 2.758 1.00 97.19 122 GLY A N 1
ATOM 1008 C CA . GLY A 1 122 ? -7.218 -3.796 2.661 1.00 97.19 122 GLY A CA 1
ATOM 1009 C C . GLY A 1 122 ? -7.302 -4.796 1.503 1.00 97.19 122 GLY A C 1
ATOM 1010 O O . GLY A 1 122 ? -6.321 -4.980 0.780 1.00 97.19 122 GLY A O 1
ATOM 1011 N N . ARG A 1 123 ? -8.478 -5.397 1.266 1.00 97.06 123 ARG A N 1
ATOM 1012 C CA . ARG A 1 123 ? -8.698 -6.296 0.121 1.00 97.06 123 ARG A CA 1
ATOM 1013 C C . ARG A 1 123 ? -8.526 -5.563 -1.209 1.00 97.06 123 ARG A C 1
ATOM 1015 O O . ARG A 1 123 ? -7.787 -6.042 -2.066 1.00 97.06 123 ARG A O 1
ATOM 1022 N N . LEU A 1 124 ? -9.151 -4.394 -1.354 1.00 96.88 124 LEU A N 1
ATOM 1023 C CA . LEU A 1 124 ? -9.063 -3.581 -2.572 1.00 96.88 124 LEU A CA 1
ATOM 1024 C C . LEU A 1 124 ? -7.619 -3.157 -2.874 1.00 96.88 124 LEU A C 1
ATOM 1026 O O . LEU A 1 124 ? -7.162 -3.302 -4.006 1.00 96.88 124 LEU A O 1
ATOM 1030 N N . LEU A 1 125 ? -6.876 -2.708 -1.858 1.00 96.94 125 LEU A N 1
ATOM 1031 C CA . LEU A 1 125 ? -5.462 -2.348 -2.006 1.00 96.94 125 LEU A CA 1
ATOM 1032 C C . LEU A 1 125 ? -4.604 -3.548 -2.417 1.00 96.94 125 LEU A C 1
ATOM 1034 O O . LEU A 1 125 ? -3.739 -3.422 -3.282 1.00 96.94 125 LEU A O 1
ATOM 1038 N N . LYS A 1 126 ? -4.862 -4.731 -1.847 1.00 96.56 126 LYS A N 1
ATOM 1039 C CA . LYS A 1 126 ? -4.158 -5.965 -2.220 1.00 96.56 126 LYS A CA 1
ATOM 1040 C C . LYS A 1 126 ? -4.402 -6.343 -3.681 1.00 96.56 126 LYS A C 1
ATOM 1042 O O . LYS A 1 126 ? -3.472 -6.776 -4.363 1.00 96.56 126 LYS A O 1
ATOM 1047 N N . ASP A 1 127 ? -5.629 -6.189 -4.167 1.00 96.56 127 ASP A N 1
ATOM 1048 C CA . ASP A 1 127 ? -5.965 -6.472 -5.563 1.00 96.56 127 ASP A CA 1
ATOM 1049 C C . ASP A 1 127 ? -5.341 -5.439 -6.514 1.00 96.56 127 ASP A C 1
ATOM 1051 O O . ASP A 1 127 ? -4.777 -5.818 -7.545 1.00 96.56 127 ASP A O 1
ATOM 1055 N N . GLN A 1 128 ? -5.327 -4.159 -6.131 1.00 97.12 128 GLN A N 1
ATOM 1056 C CA . GLN A 1 128 ? -4.646 -3.102 -6.882 1.00 97.12 128 GLN A CA 1
ATOM 1057 C C . GLN A 1 128 ? -3.128 -3.330 -6.949 1.00 97.12 128 GLN A C 1
ATOM 1059 O O . GLN A 1 128 ? -2.542 -3.235 -8.027 1.00 97.12 128 GLN A O 1
ATOM 1064 N N . ALA A 1 129 ? -2.492 -3.708 -5.837 1.00 96.00 129 ALA A N 1
ATOM 1065 C CA . ALA A 1 129 ? -1.063 -4.013 -5.793 1.00 96.00 129 ALA A CA 1
ATOM 1066 C C . ALA A 1 129 ? -0.693 -5.185 -6.719 1.00 96.00 129 ALA A C 1
ATOM 1068 O O . ALA A 1 129 ? 0.311 -5.128 -7.427 1.00 96.00 129 ALA A O 1
ATOM 1069 N N . LYS A 1 130 ? -1.531 -6.230 -6.785 1.00 95.62 130 LYS A N 1
ATOM 1070 C CA . LYS A 1 130 ? -1.333 -7.342 -7.730 1.00 95.62 130 LYS A CA 1
ATOM 1071 C C . LYS A 1 130 ? -1.425 -6.893 -9.186 1.00 95.62 130 LYS A C 1
ATOM 1073 O O . LYS A 1 130 ? -0.663 -7.390 -10.014 1.00 95.62 130 LYS A O 1
ATOM 1078 N N . LEU A 1 131 ? -2.371 -6.011 -9.512 1.00 96.62 131 LEU A N 1
ATOM 1079 C CA . LEU A 1 131 ? -2.524 -5.492 -10.870 1.00 96.62 131 LEU A CA 1
ATOM 1080 C C . LEU A 1 131 ? -1.301 -4.659 -11.272 1.00 96.62 131 LEU A C 1
ATOM 1082 O O . LEU A 1 131 ? -0.699 -4.934 -12.308 1.00 96.62 131 LEU A O 1
ATOM 1086 N N . LEU A 1 132 ? -0.890 -3.726 -10.410 1.00 96.06 132 LEU A N 1
ATOM 1087 C CA . LEU A 1 132 ? 0.293 -2.890 -10.624 1.00 96.06 132 LEU A CA 1
ATOM 1088 C C . LEU A 1 132 ? 1.577 -3.720 -10.727 1.00 96.06 132 LEU A C 1
ATOM 1090 O O . LEU A 1 132 ? 2.423 -3.433 -11.566 1.00 96.06 132 LEU A O 1
ATOM 1094 N N . GLY A 1 133 ? 1.708 -4.793 -9.941 1.00 96.56 133 GLY A N 1
ATOM 1095 C CA . GLY A 1 133 ? 2.837 -5.719 -10.054 1.00 96.56 133 GLY A CA 1
ATOM 1096 C C . GLY A 1 133 ? 2.920 -6.380 -11.434 1.00 96.56 133 GLY A C 1
ATOM 1097 O O . GLY A 1 133 ? 3.998 -6.455 -12.022 1.00 96.56 133 GLY A O 1
ATOM 1098 N N . LYS A 1 134 ? 1.781 -6.807 -12.000 1.00 96.44 134 LYS A N 1
ATOM 1099 C CA . LYS A 1 134 ? 1.734 -7.365 -13.364 1.00 96.44 134 LYS A CA 1
ATOM 1100 C C . LYS A 1 134 ? 2.086 -6.319 -14.421 1.00 96.44 134 LYS A C 1
ATOM 1102 O O . LYS A 1 134 ? 2.848 -6.619 -15.337 1.00 96.44 134 LYS A O 1
ATOM 1107 N N . GLU A 1 135 ? 1.548 -5.110 -14.290 1.00 97.25 135 GLU A N 1
ATOM 1108 C CA . GLU A 1 135 ? 1.824 -4.007 -15.214 1.00 97.25 135 GLU A CA 1
ATOM 1109 C C . GLU A 1 135 ? 3.303 -3.602 -15.179 1.00 97.25 135 GLU A C 1
ATOM 1111 O O . GLU A 1 135 ? 3.933 -3.482 -16.227 1.00 97.25 135 GLU A O 1
ATOM 1116 N N . SER A 1 136 ? 3.887 -3.497 -13.983 1.00 96.62 136 SER A N 1
ATOM 1117 C CA . SER A 1 136 ? 5.308 -3.203 -13.784 1.00 96.62 136 SER A CA 1
ATOM 1118 C C . SER A 1 136 ? 6.206 -4.247 -14.450 1.00 96.62 136 SER A C 1
ATOM 1120 O O . SER A 1 136 ? 7.104 -3.878 -15.205 1.00 96.62 136 SER A O 1
ATOM 1122 N N . MET A 1 137 ? 5.934 -5.545 -14.258 1.00 94.81 137 MET A N 1
ATOM 1123 C CA . MET A 1 137 ? 6.705 -6.598 -14.931 1.00 94.81 137 MET A CA 1
ATOM 1124 C C . MET A 1 137 ? 6.561 -6.539 -16.454 1.00 94.81 137 MET A C 1
ATOM 1126 O O . MET A 1 137 ? 7.552 -6.678 -17.166 1.00 94.81 137 MET A O 1
ATOM 1130 N N . SER A 1 138 ? 5.350 -6.287 -16.960 1.00 97.50 138 SER A N 1
ATOM 1131 C CA . SER A 1 138 ? 5.124 -6.134 -18.400 1.00 97.50 138 SER A CA 1
ATOM 1132 C C . SER A 1 138 ? 5.902 -4.951 -18.973 1.00 97.50 138 SER A C 1
ATOM 1134 O O . SER A 1 138 ? 6.482 -5.067 -20.049 1.00 97.50 138 SER A O 1
ATOM 1136 N N . LYS A 1 139 ? 5.921 -3.816 -18.267 1.00 95.06 139 LYS A N 1
ATOM 1137 C CA . LYS A 1 139 ? 6.646 -2.617 -18.698 1.00 95.06 139 LYS A CA 1
ATOM 1138 C C . LYS A 1 139 ? 8.155 -2.797 -18.611 1.00 95.06 139 LYS A C 1
ATOM 1140 O O . LYS A 1 139 ? 8.856 -2.358 -19.515 1.00 95.06 139 LYS A O 1
ATOM 1145 N N . ARG A 1 140 ? 8.653 -3.501 -17.592 1.00 96.06 140 ARG A N 1
ATOM 1146 C CA . ARG A 1 140 ? 10.073 -3.861 -17.488 1.00 96.06 140 ARG A CA 1
ATOM 1147 C C . ARG A 1 140 ? 10.516 -4.723 -18.674 1.00 96.06 140 ARG A C 1
ATOM 1149 O O . ARG A 1 140 ? 11.503 -4.389 -19.316 1.00 96.06 140 ARG A O 1
ATOM 1156 N N . ALA A 1 141 ? 9.732 -5.741 -19.031 1.00 96.62 141 ALA A N 1
ATOM 1157 C CA . ALA A 1 141 ? 10.014 -6.575 -20.199 1.00 96.62 141 ALA A CA 1
ATOM 1158 C C . ALA A 1 141 ? 9.996 -5.777 -21.520 1.00 96.62 141 ALA A C 1
ATOM 1160 O O . ALA A 1 141 ? 10.816 -6.018 -22.404 1.00 96.62 141 ALA A O 1
ATOM 1161 N N . GLU A 1 142 ? 9.084 -4.808 -21.666 1.00 97.25 142 GLU A N 1
ATOM 1162 C CA . GLU A 1 142 ? 9.048 -3.908 -22.829 1.00 97.25 142 GLU A CA 1
ATOM 1163 C C . GLU A 1 142 ? 10.313 -3.033 -22.910 1.00 97.25 142 GLU A C 1
ATOM 1165 O O . GLU A 1 142 ? 10.900 -2.900 -23.985 1.00 97.25 142 GLU A O 1
ATOM 1170 N N . CYS A 1 143 ? 10.778 -2.492 -21.779 1.00 94.38 143 CYS A N 1
ATOM 1171 C CA . CYS A 1 143 ? 12.024 -1.726 -21.709 1.00 94.38 143 CYS A CA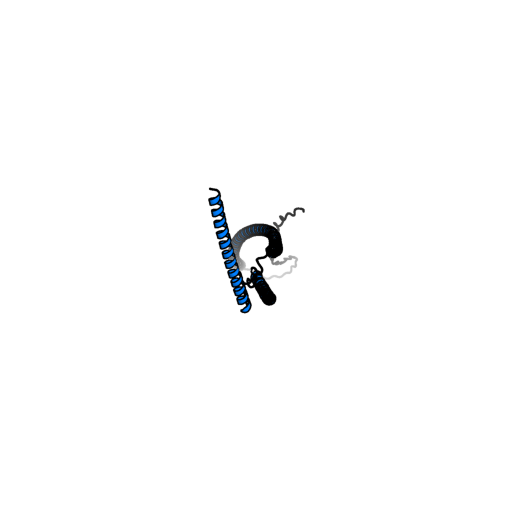 1
ATOM 1172 C C . CYS A 1 143 ? 13.246 -2.572 -22.092 1.00 94.38 143 CYS A C 1
ATOM 1174 O O . CYS A 1 143 ? 14.042 -2.133 -22.920 1.00 94.38 143 CYS A O 1
ATOM 1176 N N . GLU A 1 144 ? 13.363 -3.793 -21.561 1.00 95.12 144 GLU A N 1
ATOM 1177 C CA . GLU A 1 144 ? 14.456 -4.720 -21.896 1.00 95.12 144 GLU A CA 1
ATOM 1178 C C . GLU A 1 144 ? 14.489 -5.036 -23.402 1.00 95.12 144 GLU A C 1
ATOM 1180 O O . GLU A 1 144 ? 15.546 -5.025 -24.035 1.00 95.12 144 GLU A O 1
ATOM 1185 N N . GLN A 1 145 ? 13.323 -5.255 -24.021 1.00 96.19 145 GLN A N 1
ATOM 1186 C CA . GLN A 1 145 ? 13.231 -5.474 -25.468 1.00 96.19 145 GLN A CA 1
ATOM 1187 C C . GLN A 1 145 ? 13.675 -4.254 -26.280 1.00 96.19 145 GLN A C 1
ATOM 1189 O O . GLN A 1 145 ? 14.367 -4.400 -27.294 1.00 96.19 145 GLN A O 1
ATOM 1194 N N . LEU A 1 146 ? 13.274 -3.052 -25.861 1.00 96.19 146 LEU A N 1
ATOM 1195 C CA . LEU A 1 146 ? 13.677 -1.814 -26.524 1.00 96.19 146 LEU A CA 1
ATOM 1196 C C . LEU A 1 146 ? 15.184 -1.581 -26.405 1.00 96.19 146 LEU A C 1
ATOM 1198 O O . LEU A 1 146 ? 15.813 -1.210 -27.395 1.00 96.19 146 LEU A O 1
ATOM 1202 N N . GLU A 1 147 ? 15.770 -1.850 -25.241 1.00 94.75 147 GLU A N 1
ATOM 1203 C CA . GLU A 1 147 ? 17.207 -1.719 -25.014 1.00 94.75 147 GLU A CA 1
ATOM 1204 C C . GLU A 1 147 ? 18.012 -2.660 -25.919 1.00 94.75 147 GLU A C 1
ATOM 1206 O O . GLU A 1 147 ? 18.903 -2.206 -26.644 1.00 94.75 147 GLU A O 1
ATOM 1211 N N . MET A 1 148 ? 17.629 -3.941 -25.991 1.00 94.44 148 MET A N 1
ATOM 1212 C CA . MET A 1 148 ? 18.248 -4.895 -26.920 1.00 94.44 148 MET A CA 1
ATOM 1213 C C . MET A 1 148 ? 18.150 -4.421 -28.375 1.00 94.44 148 MET A C 1
ATOM 1215 O O . MET A 1 148 ? 19.124 -4.485 -29.128 1.00 94.44 148 MET A O 1
ATOM 1219 N N . LYS A 1 149 ? 16.987 -3.902 -28.785 1.00 95.81 149 LYS A N 1
ATOM 1220 C CA . LYS A 1 149 ? 16.777 -3.413 -30.154 1.00 95.81 149 LYS A CA 1
ATOM 1221 C C . LYS A 1 149 ? 17.639 -2.191 -30.473 1.00 95.81 149 LYS A C 1
ATOM 1223 O O . LYS A 1 149 ? 18.138 -2.075 -31.596 1.00 95.81 149 LYS A O 1
ATOM 1228 N N . ILE A 1 150 ? 17.826 -1.288 -29.511 1.00 92.19 150 ILE A N 1
ATOM 1229 C CA . ILE A 1 150 ? 18.713 -0.126 -29.654 1.00 92.19 150 ILE A CA 1
ATOM 1230 C C . ILE A 1 150 ? 20.153 -0.597 -29.860 1.00 92.19 150 ILE A C 1
ATOM 1232 O O . ILE A 1 150 ? 20.782 -0.187 -30.838 1.00 92.19 150 ILE A O 1
ATOM 1236 N N . GLN A 1 151 ? 20.648 -1.499 -29.010 1.00 89.25 151 GLN A N 1
ATOM 1237 C CA . GLN A 1 151 ? 22.007 -2.041 -29.120 1.00 89.25 151 GLN A CA 1
ATOM 1238 C C . GLN A 1 151 ? 22.232 -2.761 -30.459 1.00 89.25 151 GLN A C 1
ATOM 1240 O O . GLN A 1 151 ? 23.253 -2.555 -31.127 1.00 89.25 151 GLN A O 1
ATOM 1245 N N . GLN A 1 152 ? 21.251 -3.553 -30.903 1.00 92.06 152 GLN A N 1
ATOM 1246 C CA . GLN A 1 152 ? 21.296 -4.220 -32.202 1.00 92.06 152 GLN A CA 1
ATOM 1247 C C . GLN A 1 152 ? 21.367 -3.202 -33.349 1.00 92.06 152 GLN A C 1
ATOM 1249 O O . GLN A 1 152 ? 22.249 -3.291 -34.203 1.00 92.06 152 GLN A O 1
ATOM 1254 N N . THR A 1 153 ? 20.491 -2.194 -33.340 1.00 90.12 153 THR A N 1
ATOM 1255 C CA . THR A 1 153 ? 20.438 -1.157 -34.385 1.00 90.12 153 THR A CA 1
ATOM 1256 C C . THR A 1 153 ? 21.745 -0.364 -34.453 1.00 90.12 153 THR A C 1
ATOM 1258 O O . THR A 1 153 ? 22.251 -0.085 -35.540 1.00 90.12 153 THR A O 1
ATOM 1261 N N . GLN A 1 154 ? 22.325 -0.015 -33.301 1.00 86.62 154 GLN A N 1
ATOM 1262 C CA . GLN A 1 154 ? 23.622 0.665 -33.230 1.00 86.62 154 GLN A CA 1
ATOM 1263 C C . GLN A 1 154 ? 24.739 -0.192 -33.837 1.00 86.62 154 GLN A C 1
ATOM 1265 O O . GLN A 1 154 ? 25.536 0.309 -34.633 1.00 86.62 154 GLN A O 1
ATOM 1270 N N . THR A 1 155 ? 24.760 -1.488 -33.520 1.00 87.69 155 THR A N 1
ATOM 1271 C CA . THR A 1 155 ? 25.731 -2.439 -34.081 1.00 87.69 155 THR A CA 1
ATOM 1272 C C . THR A 1 155 ? 25.590 -2.558 -35.600 1.00 87.69 155 THR A C 1
ATOM 1274 O O . THR A 1 155 ? 26.575 -2.434 -36.331 1.00 87.69 155 THR A O 1
ATOM 1277 N N . GLU A 1 156 ? 24.365 -2.734 -36.102 1.00 88.25 156 GLU A N 1
ATOM 1278 C CA . GLU A 1 156 ? 24.072 -2.819 -37.539 1.00 88.25 156 GLU A CA 1
ATOM 1279 C C . GLU A 1 156 ? 24.462 -1.535 -38.284 1.00 88.25 156 GLU A C 1
ATOM 1281 O O . GLU A 1 156 ? 25.066 -1.583 -39.365 1.00 88.25 156 GLU A O 1
ATOM 1286 N N . HIS A 1 157 ? 24.172 -0.373 -37.693 1.00 86.75 157 HIS A N 1
ATOM 1287 C CA . HIS A 1 157 ? 24.550 0.918 -38.253 1.00 86.75 157 HIS A CA 1
ATOM 1288 C C . HIS A 1 157 ? 26.072 1.075 -38.338 1.00 86.75 157 HIS A C 1
ATOM 1290 O O . HIS A 1 157 ? 26.594 1.444 -39.394 1.00 86.75 157 HIS A O 1
ATOM 1296 N N . LEU A 1 158 ? 26.798 0.734 -37.268 1.00 85.88 158 LEU A N 1
ATOM 1297 C CA . LEU A 1 158 ? 28.259 0.786 -37.243 1.00 85.88 158 LEU A CA 1
ATOM 1298 C C . LEU A 1 158 ? 28.872 -0.130 -38.313 1.00 85.88 158 LEU A C 1
ATOM 1300 O O . LEU A 1 158 ? 29.739 0.303 -39.072 1.00 85.88 158 LEU A O 1
ATOM 1304 N N . MET A 1 159 ? 28.381 -1.365 -38.437 1.00 81.94 159 MET A N 1
ATOM 1305 C CA . MET A 1 159 ? 28.837 -2.313 -39.461 1.00 81.94 159 MET A CA 1
ATOM 1306 C C . MET A 1 159 ? 28.585 -1.801 -40.882 1.00 81.94 159 MET A C 1
ATOM 1308 O O . MET A 1 159 ? 29.452 -1.920 -41.757 1.00 81.94 159 MET A O 1
ATOM 1312 N N . THR A 1 160 ? 27.427 -1.180 -41.114 1.00 83.94 160 THR A N 1
ATOM 1313 C CA . THR A 1 160 ? 27.082 -0.566 -42.402 1.00 83.94 160 THR A CA 1
ATOM 1314 C C . THR A 1 160 ? 28.029 0.588 -42.732 1.00 83.94 160 THR A C 1
ATOM 1316 O O . THR A 1 160 ? 28.576 0.646 -43.836 1.00 83.94 160 THR A O 1
ATOM 1319 N N . MET A 1 161 ? 28.294 1.470 -41.765 1.00 80.56 161 MET A N 1
ATOM 1320 C CA . MET A 1 161 ? 29.224 2.591 -41.920 1.00 80.56 161 MET A CA 1
ATOM 1321 C C . MET A 1 161 ? 30.657 2.121 -42.191 1.00 80.56 161 MET A C 1
ATOM 1323 O O . MET A 1 161 ? 31.297 2.622 -43.117 1.00 80.56 161 MET A O 1
ATOM 1327 N N . CYS A 1 162 ? 31.145 1.117 -41.459 1.00 78.25 162 CYS A N 1
ATOM 1328 C CA . CYS A 1 162 ? 32.453 0.504 -41.698 1.00 78.25 162 CYS A CA 1
ATOM 1329 C C . CYS A 1 162 ? 32.547 -0.098 -43.108 1.00 78.25 162 CYS A C 1
ATOM 1331 O O . CYS A 1 162 ? 33.522 0.140 -43.823 1.00 78.25 162 CYS A O 1
ATOM 1333 N N . THR A 1 163 ? 31.511 -0.818 -43.546 1.00 82.00 163 THR A N 1
ATOM 1334 C CA . THR A 1 163 ? 31.451 -1.416 -44.890 1.00 82.00 163 THR A CA 1
ATOM 1335 C C . THR A 1 163 ? 31.496 -0.347 -45.981 1.00 82.00 163 THR A C 1
ATOM 1337 O O . THR A 1 163 ? 32.276 -0.454 -46.933 1.00 82.00 163 THR A O 1
ATOM 1340 N N . LEU A 1 164 ? 30.705 0.720 -45.829 1.00 80.06 164 LEU A N 1
ATOM 1341 C CA . LEU A 1 164 ? 30.706 1.858 -46.747 1.00 80.06 164 LEU A CA 1
ATOM 1342 C C . LEU A 1 164 ? 32.062 2.567 -46.768 1.00 80.06 164 LEU A C 1
ATOM 1344 O O . LEU A 1 164 ? 32.545 2.912 -47.847 1.00 80.06 164 LEU A O 1
ATOM 1348 N N . HIS A 1 165 ? 32.701 2.748 -45.611 1.00 76.06 165 HIS A N 1
ATOM 1349 C CA . HIS A 1 165 ? 34.011 3.385 -45.507 1.00 76.06 165 HIS A CA 1
ATOM 1350 C C . HIS A 1 165 ? 35.101 2.568 -46.210 1.00 76.06 165 HIS A C 1
ATOM 1352 O O . HIS A 1 165 ? 35.857 3.119 -47.013 1.00 76.06 165 HIS A O 1
ATOM 1358 N N . VAL A 1 166 ? 35.153 1.251 -45.978 1.00 78.94 166 VAL A N 1
ATOM 1359 C CA . VAL A 1 166 ? 36.099 0.344 -46.650 1.00 78.94 166 VAL A CA 1
ATOM 1360 C C . VAL A 1 166 ? 35.892 0.368 -48.164 1.00 78.94 166 VAL A C 1
ATOM 1362 O O . VAL A 1 166 ? 36.864 0.505 -48.912 1.00 78.94 166 VAL A O 1
ATOM 1365 N N . LYS A 1 167 ? 34.637 0.289 -48.627 1.00 78.38 167 LYS A N 1
ATOM 1366 C CA . LYS A 1 167 ? 34.308 0.337 -50.057 1.00 78.38 167 LYS A CA 1
ATOM 1367 C C . LYS A 1 167 ? 34.714 1.671 -50.686 1.00 78.38 167 LYS A C 1
ATOM 1369 O O . LYS A 1 167 ? 35.454 1.676 -51.662 1.00 78.38 167 LYS A O 1
ATOM 1374 N N . SER A 1 168 ? 34.319 2.787 -50.075 1.00 72.00 168 SER A N 1
ATOM 1375 C CA . SER A 1 168 ? 34.627 4.136 -50.568 1.00 72.00 168 SER A CA 1
ATOM 1376 C C . SER A 1 168 ? 36.135 4.385 -50.621 1.00 72.00 168 SER A C 1
ATOM 1378 O O . SER A 1 168 ? 36.650 4.897 -51.610 1.00 72.00 168 SER A O 1
ATOM 1380 N N . THR A 1 169 ? 36.870 3.956 -49.591 1.00 74.19 169 THR A N 1
ATOM 1381 C CA . THR A 1 169 ? 38.335 4.077 -49.538 1.00 74.19 169 THR A CA 1
ATOM 1382 C C . THR A 1 169 ? 39.009 3.230 -50.617 1.00 74.19 169 THR A C 1
ATOM 1384 O O . THR A 1 169 ? 39.954 3.686 -51.265 1.00 74.19 169 THR A O 1
ATOM 1387 N N . ARG A 1 170 ? 38.523 2.003 -50.848 1.00 77.69 170 ARG A N 1
ATOM 1388 C CA . ARG A 1 170 ? 39.011 1.132 -51.924 1.00 77.69 170 ARG A CA 1
ATOM 1389 C C . ARG A 1 170 ? 38.759 1.748 -53.300 1.00 77.69 170 ARG A C 1
ATOM 1391 O O . ARG A 1 170 ? 39.686 1.785 -54.108 1.00 77.69 170 ARG A O 1
ATOM 1398 N N . ASP A 1 171 ? 37.549 2.237 -53.550 1.00 73.69 171 ASP A N 1
ATOM 1399 C CA . ASP A 1 171 ? 37.160 2.834 -54.831 1.00 73.69 171 ASP A CA 1
ATOM 1400 C C . ASP A 1 171 ? 37.983 4.099 -55.118 1.00 73.69 171 ASP A C 1
ATOM 1402 O O . ASP A 1 171 ? 38.520 4.249 -56.217 1.00 73.69 171 ASP A O 1
ATOM 1406 N N . LEU A 1 172 ? 38.195 4.950 -54.105 1.00 71.69 172 LEU A N 1
ATOM 1407 C CA . LEU A 1 172 ? 39.085 6.112 -54.194 1.00 71.69 172 LEU A CA 1
ATOM 1408 C C . LEU A 1 172 ? 40.529 5.711 -54.505 1.00 71.69 172 LEU A C 1
ATOM 1410 O O . LEU A 1 172 ? 41.153 6.311 -55.377 1.00 71.69 172 LEU A O 1
ATOM 1414 N N . ARG A 1 173 ? 41.065 4.676 -53.845 1.00 69.38 173 ARG A N 1
ATOM 1415 C CA . ARG A 1 173 ? 42.426 4.183 -54.113 1.00 69.38 173 ARG A CA 1
ATOM 1416 C C . ARG A 1 173 ? 42.577 3.679 -55.550 1.00 69.38 173 ARG A C 1
ATOM 1418 O O . ARG A 1 173 ? 43.594 3.957 -56.177 1.00 69.38 173 ARG A O 1
ATOM 1425 N N . ILE A 1 174 ? 41.582 2.959 -56.072 1.00 73.44 174 ILE A N 1
ATOM 1426 C CA . ILE A 1 174 ? 41.569 2.472 -57.463 1.00 73.44 174 ILE A CA 1
ATOM 1427 C C . ILE A 1 174 ? 41.457 3.638 -58.455 1.00 73.44 174 ILE A C 1
ATOM 1429 O O . ILE A 1 174 ? 42.117 3.628 -59.491 1.00 73.44 174 ILE A O 1
ATOM 1433 N N . ALA A 1 175 ? 40.629 4.644 -58.163 1.00 71.19 175 ALA A N 1
ATOM 1434 C CA . ALA A 1 175 ? 40.509 5.831 -59.006 1.00 71.19 175 ALA A CA 1
ATOM 1435 C C . ALA A 1 175 ? 41.827 6.623 -59.050 1.00 71.19 175 ALA A C 1
ATOM 1437 O O . ALA A 1 175 ? 42.307 6.958 -60.133 1.00 71.19 175 ALA A O 1
ATOM 1438 N N . LEU A 1 176 ? 42.452 6.839 -57.887 1.00 66.06 176 LEU A N 1
ATOM 1439 C CA . LEU A 1 176 ? 43.722 7.554 -57.759 1.00 66.06 176 LEU A CA 1
ATOM 1440 C C . LEU A 1 176 ? 44.900 6.805 -58.386 1.00 66.06 176 LEU A C 1
ATOM 1442 O O . LEU A 1 176 ? 45.784 7.449 -58.933 1.00 66.06 176 LEU A O 1
ATOM 1446 N N . SER A 1 177 ? 44.928 5.468 -58.353 1.00 66.88 177 SER A N 1
ATOM 1447 C CA . SER A 1 177 ? 45.993 4.695 -59.014 1.00 66.88 177 SER A CA 1
ATOM 1448 C C . SER A 1 177 ? 45.888 4.711 -60.542 1.00 66.88 177 SER A C 1
ATOM 1450 O O . SER A 1 177 ? 46.892 4.533 -61.228 1.00 66.88 177 SER A O 1
ATOM 1452 N N . ARG A 1 178 ? 44.686 4.949 -61.084 1.00 72.62 178 ARG A N 1
ATOM 1453 C CA . ARG A 1 178 ? 44.444 5.107 -62.527 1.00 72.62 178 ARG A CA 1
ATOM 1454 C C . ARG A 1 178 ? 44.764 6.518 -63.029 1.00 72.62 178 ARG A C 1
ATOM 1456 O O . ARG A 1 178 ? 45.158 6.665 -64.181 1.00 72.62 178 ARG A O 1
ATOM 1463 N N . SER A 1 179 ? 44.628 7.545 -62.188 1.00 64.12 179 SER A N 1
ATOM 1464 C CA . SER A 1 179 ? 45.101 8.902 -62.484 1.00 64.12 179 SER A CA 1
ATOM 1465 C C . SER A 1 179 ? 46.577 9.028 -62.091 1.00 64.12 179 SER A C 1
ATOM 1467 O O . SER A 1 179 ? 46.889 9.054 -60.908 1.00 64.12 179 SER A O 1
ATOM 1469 N N . GLN A 1 180 ? 47.504 9.089 -63.045 1.00 54.56 180 GLN A N 1
ATOM 1470 C CA . GLN A 1 180 ? 48.965 9.069 -62.827 1.00 54.56 180 GLN A CA 1
ATOM 1471 C C . GLN A 1 180 ? 49.552 10.291 -62.060 1.00 54.56 180 GLN A C 1
ATOM 1473 O O . GLN A 1 180 ? 50.484 10.928 -62.538 1.00 54.56 180 GLN A O 1
ATOM 1478 N N . GLY A 1 181 ? 49.055 10.649 -60.870 1.00 53.28 181 GLY A N 1
ATOM 1479 C CA . GLY A 1 181 ? 49.476 11.874 -60.173 1.00 53.28 181 GLY A CA 1
ATOM 1480 C C . GLY A 1 181 ? 49.305 11.926 -58.652 1.00 53.28 181 GLY A C 1
ATOM 1481 O O . GLY A 1 181 ? 49.379 13.013 -58.093 1.00 53.28 181 GLY A O 1
ATOM 1482 N N . ALA A 1 182 ? 49.075 10.810 -57.954 1.00 52.72 182 ALA A N 1
ATOM 1483 C CA . ALA A 1 182 ? 48.732 10.861 -56.526 1.00 52.72 182 ALA A CA 1
ATOM 1484 C C . ALA A 1 182 ? 49.374 9.755 -55.672 1.00 52.72 182 ALA A C 1
ATOM 1486 O O . ALA A 1 182 ? 48.708 9.122 -54.857 1.00 52.72 182 ALA A O 1
ATOM 1487 N N . VAL A 1 183 ? 50.684 9.537 -55.817 1.00 52.41 183 VAL A N 1
ATOM 1488 C CA . VAL A 1 183 ? 51.437 8.602 -54.952 1.00 52.41 183 VAL A CA 1
ATOM 1489 C C . VAL A 1 183 ? 51.612 9.147 -53.516 1.00 52.41 183 VAL A C 1
ATOM 1491 O O . VAL A 1 183 ? 51.889 8.378 -52.606 1.00 52.41 183 VAL A O 1
ATOM 1494 N N . HIS A 1 184 ? 51.352 10.440 -53.275 1.00 52.47 184 HIS A N 1
ATOM 1495 C CA . HIS A 1 184 ? 51.655 11.122 -52.001 1.00 52.47 184 HIS A CA 1
ATOM 1496 C C . HIS A 1 184 ? 50.430 11.536 -51.158 1.00 52.47 184 HIS A C 1
ATOM 1498 O O . HIS A 1 184 ? 50.582 12.113 -50.087 1.00 52.47 184 HIS A O 1
ATOM 1504 N N . LEU A 1 185 ? 49.193 11.267 -51.599 1.00 49.66 185 LEU A N 1
ATOM 1505 C CA . LEU A 1 185 ? 47.985 11.746 -50.893 1.00 49.66 185 LEU A CA 1
ATOM 1506 C C . LEU A 1 185 ? 47.582 10.907 -49.665 1.00 49.66 185 LEU A C 1
ATOM 1508 O O . LEU A 1 185 ? 46.722 11.331 -48.898 1.00 49.66 185 LEU A O 1
ATOM 1512 N N . PHE A 1 186 ? 48.215 9.751 -49.446 1.00 51.31 186 PHE A N 1
ATOM 1513 C CA . PHE A 1 186 ? 48.000 8.907 -48.262 1.00 51.31 186 PHE A CA 1
ATOM 1514 C C . PHE A 1 186 ? 49.158 8.977 -47.245 1.00 51.31 186 PHE A C 1
ATOM 1516 O O . PHE A 1 186 ? 49.249 8.122 -46.370 1.00 51.31 186 PHE A O 1
ATOM 1523 N N . ASP A 1 187 ? 49.999 10.018 -47.311 1.00 45.12 187 ASP A N 1
ATOM 1524 C CA . ASP A 1 187 ? 51.065 10.310 -46.330 1.00 45.12 187 ASP A CA 1
ATOM 1525 C C . ASP A 1 187 ? 50.551 10.953 -45.021 1.00 45.12 187 ASP A C 1
ATOM 1527 O O . ASP A 1 187 ? 51.325 11.392 -44.165 1.00 45.12 187 ASP A O 1
ATOM 1531 N N . SER A 1 188 ? 49.234 11.011 -44.800 1.00 49.19 188 SER A N 1
ATOM 1532 C CA . SER A 1 188 ? 48.689 11.411 -43.502 1.00 49.19 188 SER A CA 1
ATOM 1533 C C . SER A 1 188 ? 48.880 10.272 -42.504 1.00 49.19 188 SER A C 1
ATOM 1535 O O . SER A 1 188 ? 48.023 9.396 -42.456 1.00 49.19 188 SER A O 1
ATOM 1537 N N . LYS A 1 189 ? 49.998 10.289 -41.756 1.00 55.41 189 LYS A N 1
ATOM 1538 C CA . LYS A 1 189 ? 50.339 9.471 -40.566 1.00 55.41 189 LYS A CA 1
ATOM 1539 C C . LYS A 1 189 ? 49.228 8.502 -40.137 1.00 55.41 189 LYS A C 1
ATOM 1541 O O . LYS A 1 189 ? 48.551 8.717 -39.130 1.00 55.41 189 LYS A O 1
ATOM 1546 N N . LEU A 1 190 ? 49.020 7.446 -40.917 1.00 55.34 190 LEU A N 1
ATOM 1547 C CA . LEU A 1 190 ? 48.183 6.342 -40.492 1.00 55.34 190 LEU A CA 1
ATOM 1548 C C . LEU A 1 190 ? 48.955 5.694 -39.353 1.00 55.34 190 LEU A C 1
ATOM 1550 O O . LEU A 1 190 ? 50.156 5.455 -39.491 1.00 55.34 190 LEU A O 1
ATOM 1554 N N . LEU A 1 191 ? 48.281 5.486 -38.221 1.00 51.41 191 LEU A N 1
ATOM 1555 C CA . LEU A 1 191 ? 48.864 4.760 -37.099 1.00 51.41 191 LEU A CA 1
ATOM 1556 C C . LEU A 1 191 ? 49.466 3.471 -37.647 1.00 51.41 191 LEU A C 1
ATOM 1558 O O . LEU A 1 191 ? 48.811 2.744 -38.403 1.00 51.41 191 LEU A O 1
ATOM 1562 N N . SER A 1 192 ? 50.721 3.215 -37.298 1.00 67.31 192 SER A N 1
ATOM 1563 C CA . SER A 1 192 ? 51.342 1.946 -37.634 1.00 67.31 192 SER A CA 1
ATOM 1564 C C . SER A 1 192 ? 50.477 0.806 -37.074 1.00 67.31 192 SER A C 1
ATOM 1566 O O . SER A 1 192 ? 49.802 0.988 -36.055 1.00 67.31 192 SER A O 1
ATOM 1568 N N . PRO A 1 193 ? 50.487 -0.388 -37.693 1.00 58.53 193 PRO A N 1
ATOM 1569 C CA . PRO A 1 193 ? 49.708 -1.525 -37.202 1.00 58.53 193 PRO A CA 1
ATOM 1570 C C . PRO A 1 193 ? 49.921 -1.802 -35.707 1.00 58.53 193 PRO A C 1
ATOM 1572 O O . PRO A 1 193 ? 48.981 -2.163 -35.010 1.00 58.53 193 PRO A O 1
ATOM 1575 N N . ARG A 1 194 ? 51.137 -1.545 -35.207 1.00 66.12 194 ARG A N 1
ATOM 1576 C CA . ARG A 1 194 ? 51.503 -1.685 -33.796 1.00 66.12 194 ARG A CA 1
ATOM 1577 C C . ARG A 1 194 ? 50.841 -0.629 -32.907 1.00 66.12 194 ARG A C 1
ATOM 1579 O O . ARG A 1 194 ? 50.235 -0.987 -31.910 1.00 66.12 194 ARG A O 1
ATOM 1586 N N . GLU A 1 195 ? 50.867 0.643 -33.302 1.00 64.56 195 GLU A N 1
ATOM 1587 C CA . GLU A 1 195 ? 50.187 1.720 -32.560 1.00 64.56 195 GLU A CA 1
ATOM 1588 C C . GLU A 1 195 ? 48.659 1.560 -32.565 1.00 64.56 195 GLU A C 1
ATOM 1590 O O . GLU A 1 195 ? 47.987 1.919 -31.597 1.00 64.56 195 GLU A O 1
ATOM 1595 N N . LEU A 1 196 ? 48.094 1.025 -33.653 1.00 58.91 196 LEU A N 1
ATOM 1596 C CA . LEU A 1 196 ? 46.673 0.697 -33.724 1.00 58.91 196 LEU A CA 1
ATOM 1597 C C . LEU A 1 196 ? 46.332 -0.450 -32.765 1.00 58.91 196 LEU A C 1
ATOM 1599 O O . LEU A 1 196 ? 45.342 -0.366 -32.042 1.00 58.91 196 LEU A O 1
ATOM 1603 N N . GLN A 1 197 ? 47.163 -1.491 -32.733 1.00 61.97 197 GLN A N 1
ATOM 1604 C CA . GLN A 1 197 ? 46.983 -2.641 -31.854 1.00 61.97 197 GLN A CA 1
ATOM 1605 C C . GLN A 1 197 ? 47.135 -2.259 -30.376 1.00 61.97 197 GLN A C 1
ATOM 1607 O O . GLN A 1 197 ? 46.272 -2.613 -29.580 1.00 61.97 197 GLN A O 1
ATOM 1612 N N . ASP A 1 198 ? 48.123 -1.429 -30.029 1.00 76.38 198 ASP A N 1
ATOM 1613 C CA . ASP A 1 198 ? 48.298 -0.891 -28.672 1.00 76.38 198 ASP A CA 1
ATOM 1614 C C . ASP A 1 198 ? 47.091 -0.045 -28.233 1.00 76.38 198 ASP A C 1
ATOM 1616 O O . ASP A 1 198 ? 46.657 -0.107 -27.082 1.00 76.38 198 ASP A O 1
ATOM 1620 N N . ARG A 1 199 ? 46.501 0.734 -29.151 1.00 65.38 199 ARG A N 1
ATOM 1621 C CA . ARG A 1 199 ? 45.272 1.493 -28.873 1.00 65.38 199 ARG A CA 1
ATOM 1622 C C . ARG A 1 199 ? 44.056 0.592 -28.684 1.00 65.38 199 ARG A C 1
ATOM 1624 O O . ARG A 1 199 ? 43.273 0.855 -27.777 1.00 65.38 199 ARG A O 1
ATOM 1631 N N . ILE A 1 200 ? 43.904 -0.451 -29.500 1.00 64.31 200 ILE A N 1
ATOM 1632 C CA . ILE A 1 200 ? 42.824 -1.439 -29.353 1.00 64.31 200 ILE A CA 1
ATOM 1633 C C . ILE A 1 200 ? 42.947 -2.158 -28.004 1.00 64.31 200 ILE A C 1
ATOM 1635 O O . ILE A 1 200 ? 41.957 -2.262 -27.284 1.00 64.31 200 ILE A O 1
ATOM 1639 N N . GLU A 1 201 ? 44.153 -2.594 -27.634 1.00 78.06 201 GLU A N 1
ATOM 1640 C CA . GLU A 1 201 ? 44.432 -3.254 -26.354 1.00 78.06 201 GLU A CA 1
ATOM 1641 C C . GLU A 1 201 ? 44.130 -2.318 -25.175 1.00 78.06 201 GLU A C 1
ATOM 1643 O O . GLU A 1 201 ? 43.446 -2.694 -24.224 1.00 78.06 201 GLU A O 1
ATOM 1648 N N . LYS A 1 202 ? 44.558 -1.052 -25.270 1.00 79.06 202 LYS A N 1
ATOM 1649 C CA . LYS A 1 202 ? 44.266 -0.026 -24.263 1.00 79.06 202 LYS A CA 1
ATOM 1650 C C . LYS A 1 202 ? 42.761 0.179 -24.083 1.00 79.06 202 LYS A C 1
ATOM 1652 O O . LYS A 1 202 ? 42.276 0.121 -22.957 1.00 79.06 202 LYS A O 1
ATOM 1657 N N . THR A 1 203 ? 42.018 0.367 -25.173 1.00 65.31 203 THR A N 1
ATOM 1658 C CA . THR A 1 203 ? 40.559 0.540 -25.117 1.00 65.31 203 THR A CA 1
ATOM 1659 C C . THR A 1 203 ? 39.859 -0.713 -24.589 1.00 65.31 203 THR A C 1
ATOM 1661 O O . THR A 1 203 ? 38.891 -0.602 -23.838 1.00 65.31 203 THR A O 1
ATOM 1664 N N . ARG A 1 204 ? 40.354 -1.913 -24.913 1.00 70.81 204 ARG A N 1
ATOM 1665 C CA . ARG A 1 204 ? 39.825 -3.179 -24.385 1.00 70.81 204 ARG A CA 1
ATOM 1666 C C . ARG A 1 204 ? 40.011 -3.291 -22.869 1.00 70.81 204 ARG A C 1
ATOM 1668 O O . ARG A 1 204 ? 39.073 -3.676 -22.169 1.00 70.81 204 ARG A O 1
ATOM 1675 N N . ASN A 1 205 ? 41.181 -2.913 -22.361 1.00 79.38 205 ASN A N 1
ATOM 1676 C CA . ASN A 1 205 ? 41.472 -2.908 -20.927 1.00 79.38 205 ASN A CA 1
ATOM 1677 C C . ASN A 1 205 ? 40.628 -1.864 -20.183 1.00 79.38 205 ASN A C 1
ATOM 1679 O O . ASN A 1 205 ? 40.052 -2.173 -19.142 1.00 79.38 205 ASN A O 1
ATOM 1683 N N . GLU A 1 2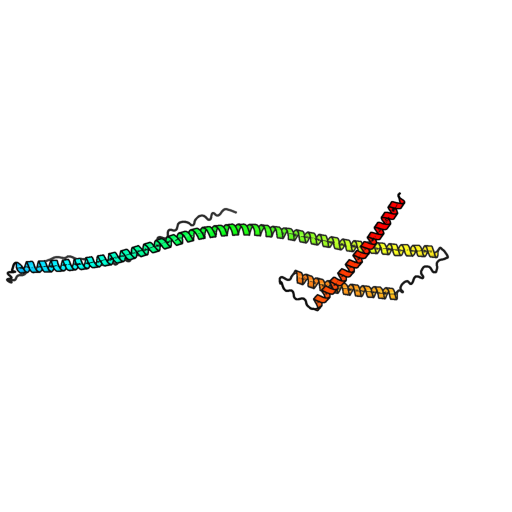06 ? 40.482 -0.663 -20.748 1.00 74.44 206 GLU A N 1
ATOM 1684 C CA . GLU A 1 206 ? 39.597 0.380 -20.212 1.00 74.44 206 GLU A CA 1
ATOM 1685 C C . GLU A 1 206 ? 38.137 -0.102 -20.164 1.00 74.44 206 GLU A C 1
ATOM 1687 O O . GLU A 1 206 ? 37.490 0.005 -19.127 1.00 74.44 206 GLU A O 1
ATOM 1692 N N . THR A 1 207 ? 37.641 -0.720 -21.241 1.00 70.12 207 THR A N 1
ATOM 1693 C CA . THR A 1 207 ? 36.277 -1.282 -21.310 1.00 70.12 207 THR A CA 1
ATOM 1694 C C . THR A 1 207 ? 36.049 -2.360 -20.249 1.00 70.12 207 THR A C 1
ATOM 1696 O O . THR A 1 207 ? 35.019 -2.367 -19.583 1.00 70.12 207 THR A O 1
ATOM 1699 N N . THR A 1 208 ? 37.024 -3.251 -20.054 1.00 80.62 208 THR A N 1
ATOM 1700 C CA . THR A 1 208 ? 36.944 -4.314 -19.038 1.00 80.62 208 THR A CA 1
ATOM 1701 C C . THR A 1 208 ? 36.888 -3.716 -17.631 1.00 80.62 208 THR A C 1
ATOM 1703 O O . THR A 1 208 ? 36.010 -4.066 -16.848 1.00 80.62 208 THR A O 1
ATOM 1706 N N . SER A 1 209 ? 37.746 -2.733 -17.345 1.00 79.44 209 SER A N 1
ATOM 1707 C CA . SER A 1 209 ? 37.762 -2.030 -16.059 1.00 79.44 209 SER A CA 1
ATOM 1708 C C . SER A 1 209 ? 36.454 -1.276 -15.777 1.00 79.44 209 SER A C 1
ATOM 1710 O O . SER A 1 209 ? 35.983 -1.273 -14.638 1.00 79.44 209 SER A O 1
ATOM 1712 N N . TYR A 1 210 ? 35.831 -0.677 -16.800 1.00 75.25 210 TYR A N 1
ATOM 1713 C CA . TYR A 1 210 ? 34.521 -0.040 -16.655 1.00 75.25 210 TYR A CA 1
ATOM 1714 C C . TYR A 1 210 ? 33.409 -1.050 -16.371 1.00 75.25 210 TYR A C 1
ATOM 1716 O O . TYR A 1 210 ? 32.588 -0.793 -15.495 1.00 75.25 210 TYR A O 1
ATOM 1724 N N . ASN A 1 211 ? 33.399 -2.203 -17.042 1.00 74.81 211 ASN A N 1
ATOM 1725 C CA . ASN A 1 211 ? 32.403 -3.247 -16.787 1.00 74.81 211 ASN A CA 1
ATOM 1726 C C . ASN A 1 211 ? 32.497 -3.787 -15.352 1.00 74.81 211 ASN A C 1
ATOM 1728 O O . ASN A 1 211 ? 31.476 -3.916 -14.684 1.00 74.81 211 ASN A O 1
ATOM 1732 N N . GLU A 1 212 ? 33.710 -4.000 -14.837 1.00 82.50 212 GLU A N 1
ATOM 1733 C CA . GLU A 1 212 ? 33.922 -4.399 -13.437 1.00 82.50 212 GLU A CA 1
ATOM 1734 C C . GLU A 1 212 ? 33.480 -3.315 -12.438 1.00 82.50 212 GLU A C 1
ATOM 1736 O O . GLU A 1 212 ? 33.023 -3.614 -11.333 1.00 82.50 212 GLU A O 1
ATOM 1741 N N . LEU A 1 213 ? 33.646 -2.031 -12.779 1.00 79.94 213 LEU A N 1
ATOM 1742 C CA . LEU A 1 213 ? 33.151 -0.924 -11.955 1.00 79.94 213 LEU A CA 1
ATOM 1743 C C . LEU A 1 213 ? 31.618 -0.873 -11.951 1.00 79.94 213 LEU A C 1
ATOM 1745 O O . LEU A 1 213 ? 31.027 -0.667 -10.891 1.00 79.94 213 LEU A O 1
ATOM 1749 N N . ILE A 1 214 ? 30.985 -1.075 -13.110 1.00 72.62 214 ILE A N 1
ATOM 1750 C CA . ILE A 1 214 ? 29.525 -1.141 -13.249 1.00 72.62 214 ILE A CA 1
ATOM 1751 C C . ILE A 1 214 ? 28.981 -2.289 -12.403 1.00 72.62 214 ILE A C 1
ATOM 1753 O O . ILE A 1 214 ? 28.132 -2.053 -11.556 1.00 72.62 214 ILE A O 1
ATOM 1757 N N . GLU A 1 215 ? 29.519 -3.499 -12.557 1.00 78.81 215 GLU A N 1
ATOM 1758 C CA . GLU A 1 215 ? 29.068 -4.683 -11.817 1.00 78.81 215 GLU A CA 1
ATOM 1759 C C . GLU A 1 215 ? 29.176 -4.490 -10.296 1.00 78.81 215 GLU A C 1
ATOM 1761 O O . GLU A 1 215 ? 28.215 -4.729 -9.562 1.00 78.81 215 GLU A O 1
ATOM 1766 N N . ARG A 1 216 ? 30.316 -3.978 -9.809 1.00 79.31 216 ARG A N 1
ATOM 1767 C CA . ARG A 1 216 ? 30.489 -3.651 -8.384 1.00 79.31 216 ARG A CA 1
ATOM 1768 C C . ARG A 1 216 ? 29.487 -2.604 -7.903 1.00 79.31 216 ARG A C 1
ATOM 1770 O O . ARG A 1 216 ? 28.936 -2.752 -6.818 1.00 79.31 216 ARG A O 1
ATOM 1777 N N . THR A 1 217 ? 29.234 -1.570 -8.700 1.00 71.56 217 THR A N 1
ATOM 1778 C CA . THR A 1 217 ? 28.329 -0.477 -8.319 1.00 71.56 217 THR A CA 1
ATOM 1779 C C . THR A 1 217 ? 26.865 -0.919 -8.332 1.00 71.56 217 THR A C 1
ATOM 1781 O O . THR A 1 217 ? 26.131 -0.590 -7.403 1.00 71.56 217 THR A O 1
ATOM 1784 N N . THR A 1 218 ? 26.447 -1.706 -9.326 1.00 73.88 218 THR A N 1
ATOM 1785 C CA . THR A 1 218 ? 25.096 -2.281 -9.408 1.00 73.88 218 THR A CA 1
ATOM 1786 C C . THR A 1 218 ? 24.813 -3.176 -8.208 1.00 73.88 218 THR A C 1
ATOM 1788 O O . THR A 1 218 ? 23.807 -2.976 -7.541 1.00 73.88 218 THR A O 1
ATOM 1791 N N . ASN A 1 219 ? 25.750 -4.052 -7.830 1.00 77.88 219 ASN A N 1
ATOM 1792 C CA . ASN A 1 219 ? 25.605 -4.886 -6.632 1.00 77.88 219 ASN A CA 1
ATOM 1793 C C . ASN A 1 219 ? 25.408 -4.064 -5.343 1.00 77.88 219 ASN A C 1
ATOM 1795 O O . ASN A 1 219 ? 24.674 -4.476 -4.444 1.00 77.88 219 ASN A O 1
ATOM 1799 N N . VAL A 1 220 ? 26.057 -2.899 -5.227 1.00 72.88 220 VAL A N 1
ATOM 1800 C CA . VAL A 1 220 ? 25.872 -2.000 -4.076 1.00 72.88 220 VAL A CA 1
ATOM 1801 C C . VAL A 1 220 ? 24.516 -1.288 -4.137 1.00 72.88 220 VAL A C 1
ATOM 1803 O O . VAL A 1 220 ? 23.853 -1.174 -3.106 1.00 72.88 220 VAL A O 1
ATOM 1806 N N . MET A 1 221 ? 24.075 -0.843 -5.318 1.00 71.12 221 MET A N 1
ATOM 1807 C CA . MET A 1 221 ? 22.750 -0.232 -5.498 1.00 71.12 221 MET A CA 1
ATOM 1808 C C . MET A 1 221 ? 21.613 -1.227 -5.228 1.00 71.12 221 MET A C 1
ATOM 1810 O O . MET A 1 221 ? 20.675 -0.877 -4.518 1.00 71.12 221 MET A O 1
ATOM 1814 N N . ASP A 1 222 ? 21.740 -2.478 -5.670 1.00 74.88 222 ASP A N 1
ATOM 1815 C CA . ASP A 1 222 ? 20.763 -3.536 -5.396 1.00 74.88 222 ASP A CA 1
ATOM 1816 C C . ASP A 1 222 ? 20.675 -3.839 -3.891 1.00 74.88 222 ASP A C 1
ATOM 1818 O O . ASP A 1 222 ? 19.594 -4.051 -3.343 1.00 74.88 222 ASP A O 1
ATOM 1822 N N . ARG A 1 223 ? 21.808 -3.826 -3.176 1.00 79.38 223 ARG A N 1
ATOM 1823 C CA . ARG A 1 223 ? 21.829 -3.980 -1.710 1.00 79.38 223 ARG A CA 1
ATOM 1824 C C . ARG A 1 223 ? 21.180 -2.803 -0.986 1.00 79.38 223 ARG A C 1
ATOM 1826 O O . ARG A 1 223 ? 20.535 -3.018 0.036 1.00 79.38 223 ARG A O 1
ATOM 1833 N N . LEU A 1 224 ? 21.365 -1.585 -1.494 1.00 69.94 224 LEU A N 1
ATOM 1834 C CA . LEU A 1 224 ? 20.710 -0.380 -0.982 1.00 69.94 224 LEU A CA 1
ATOM 1835 C C . LEU A 1 224 ? 19.192 -0.439 -1.191 1.00 69.94 224 LEU A C 1
ATOM 1837 O O . LEU A 1 224 ? 18.446 -0.118 -0.274 1.00 69.94 224 LEU A O 1
ATOM 1841 N N . GLU A 1 225 ? 18.735 -0.873 -2.366 1.00 72.88 225 GLU A N 1
ATOM 1842 C CA . GLU A 1 225 ? 17.307 -0.961 -2.696 1.00 72.88 225 GLU A CA 1
ATOM 1843 C C . GLU A 1 225 ? 16.585 -2.046 -1.880 1.00 72.88 225 GLU A C 1
ATOM 1845 O O . GLU A 1 225 ? 15.436 -1.864 -1.484 1.00 72.88 225 GLU A O 1
ATOM 1850 N N . ASN A 1 226 ? 17.277 -3.143 -1.558 1.00 73.56 226 ASN A N 1
ATOM 1851 C CA . ASN A 1 226 ? 16.736 -4.253 -0.764 1.00 73.56 226 ASN A CA 1
ATOM 1852 C C . ASN A 1 226 ? 16.939 -4.099 0.760 1.00 73.56 226 ASN A C 1
ATOM 1854 O O . ASN A 1 226 ? 16.632 -5.018 1.521 1.00 73.56 226 ASN A O 1
ATOM 1858 N N . SER A 1 227 ? 17.478 -2.969 1.224 1.00 72.50 227 SER A N 1
ATOM 1859 C CA . SER A 1 227 ? 17.725 -2.700 2.643 1.00 72.50 227 SER A CA 1
ATOM 1860 C C . SER A 1 227 ? 16.478 -2.129 3.328 1.00 72.50 227 SER A C 1
ATOM 1862 O O . SER A 1 227 ? 16.081 -1.002 3.053 1.00 72.50 227 SER A O 1
ATOM 1864 N N . GLU A 1 228 ? 15.910 -2.858 4.295 1.00 59.38 228 GLU A N 1
ATOM 1865 C CA . GLU A 1 228 ? 14.794 -2.385 5.141 1.00 59.38 228 GLU A CA 1
ATOM 1866 C C . GLU A 1 228 ? 15.236 -1.459 6.299 1.00 59.38 228 GLU A C 1
ATOM 1868 O O . GLU A 1 228 ? 14.404 -0.994 7.077 1.00 59.38 228 GLU A O 1
ATOM 1873 N N . CYS A 1 229 ? 16.539 -1.196 6.458 1.00 49.97 229 CYS A N 1
ATOM 1874 C CA . CYS A 1 229 ? 17.073 -0.395 7.562 1.00 49.97 229 CYS A CA 1
ATOM 1875 C C . CYS A 1 229 ? 17.321 1.072 7.177 1.00 49.97 229 CYS A C 1
ATOM 1877 O O . CYS A 1 229 ? 17.950 1.355 6.160 1.00 49.97 229 CYS A O 1
ATOM 1879 N N . ASP A 1 230 ? 16.972 1.996 8.081 1.00 55.12 230 ASP A N 1
ATOM 1880 C CA . ASP A 1 230 ? 17.239 3.440 7.954 1.00 55.12 230 ASP A CA 1
ATOM 1881 C C . ASP A 1 230 ? 18.741 3.801 7.960 1.00 55.12 230 ASP A C 1
ATOM 1883 O O . ASP A 1 230 ? 19.102 4.954 7.720 1.00 55.12 230 ASP A O 1
ATOM 1887 N N . HIS A 1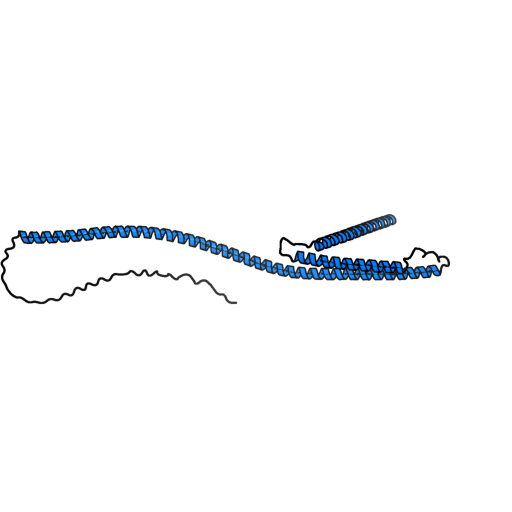 231 ? 19.638 2.868 8.303 1.00 52.78 231 HIS A N 1
ATOM 1888 C CA . HIS A 1 231 ? 21.086 3.096 8.427 1.00 52.78 231 HIS A CA 1
ATOM 1889 C C . HIS A 1 231 ? 21.870 2.048 7.627 1.00 52.78 231 HIS A C 1
ATOM 1891 O O . HIS A 1 231 ? 22.275 1.012 8.154 1.00 52.78 231 HIS A O 1
ATOM 1897 N N . PHE A 1 232 ? 22.096 2.330 6.344 1.00 64.94 232 PHE A N 1
ATOM 1898 C CA . PHE A 1 232 ? 22.936 1.510 5.473 1.00 64.94 232 PHE A CA 1
ATOM 1899 C C . PHE A 1 232 ? 24.413 1.899 5.628 1.00 64.94 232 PHE A C 1
ATOM 1901 O O . PHE A 1 232 ? 24.790 3.054 5.415 1.00 64.94 232 PHE A O 1
ATOM 1908 N N . ILE A 1 233 ? 25.259 0.939 6.002 1.00 71.81 233 ILE A N 1
ATOM 1909 C CA . ILE A 1 233 ? 26.702 1.152 6.160 1.00 71.81 233 ILE A CA 1
ATOM 1910 C C . ILE A 1 233 ? 27.395 0.756 4.855 1.00 71.81 233 ILE A C 1
ATOM 1912 O O . ILE A 1 233 ? 27.428 -0.420 4.502 1.00 71.81 233 ILE A O 1
ATOM 1916 N N . LEU A 1 234 ? 27.955 1.746 4.159 1.00 74.31 234 LEU A N 1
ATOM 1917 C CA . LEU A 1 234 ? 28.833 1.540 3.006 1.00 74.31 234 LEU A CA 1
ATOM 1918 C C . LEU A 1 234 ? 30.267 1.298 3.471 1.00 74.31 234 LEU A C 1
ATOM 1920 O O . LEU A 1 234 ? 30.801 2.061 4.284 1.00 74.31 234 LEU A O 1
ATOM 1924 N N . GLU A 1 235 ? 30.925 0.294 2.900 1.00 82.25 235 GLU A N 1
ATOM 1925 C CA . GLU A 1 235 ? 32.366 0.158 3.059 1.00 82.25 235 GLU A CA 1
ATOM 1926 C C . GLU A 1 235 ? 33.094 1.300 2.332 1.00 82.25 235 GLU A C 1
ATOM 1928 O O . GLU A 1 235 ? 32.649 1.833 1.311 1.00 82.25 235 GLU A O 1
ATOM 1933 N N . GLN A 1 236 ? 34.266 1.688 2.842 1.00 79.19 236 GLN A N 1
ATOM 1934 C CA . GLN A 1 236 ? 35.015 2.835 2.317 1.00 79.19 236 GLN A CA 1
ATOM 1935 C C . GLN A 1 236 ? 35.381 2.684 0.827 1.00 79.19 236 GLN A C 1
ATOM 1937 O O . GLN A 1 236 ? 35.514 3.686 0.120 1.00 79.19 236 GLN A O 1
ATOM 1942 N N . GLN A 1 237 ? 35.557 1.449 0.351 1.00 78.62 237 GLN A N 1
ATOM 1943 C CA . GLN A 1 237 ? 35.850 1.159 -1.051 1.00 78.62 237 GLN A CA 1
ATOM 1944 C C . GLN A 1 237 ? 34.592 1.233 -1.930 1.00 78.62 237 GLN A C 1
ATOM 1946 O O . GLN A 1 237 ? 34.646 1.834 -2.999 1.00 78.62 237 GLN A O 1
ATOM 1951 N N . GLU A 1 238 ? 33.449 0.744 -1.445 1.00 77.81 238 GLU A N 1
ATOM 1952 C CA . GLU A 1 238 ? 32.155 0.833 -2.140 1.00 77.81 238 GLU A CA 1
ATOM 1953 C C . GLU A 1 238 ? 31.746 2.293 -2.369 1.00 77.81 238 GLU A C 1
ATOM 1955 O O . GLU A 1 238 ? 31.340 2.671 -3.467 1.00 77.81 238 GLU A O 1
ATOM 1960 N N . GLY A 1 239 ? 31.940 3.150 -1.359 1.00 72.50 239 GLY A N 1
ATOM 1961 C CA . GLY A 1 239 ? 31.690 4.586 -1.489 1.00 72.50 239 GLY A CA 1
ATOM 1962 C C . GLY A 1 239 ? 32.579 5.262 -2.542 1.00 72.50 239 GLY A C 1
ATOM 1963 O O . GLY A 1 239 ? 32.121 6.144 -3.272 1.00 72.50 239 GLY A O 1
ATOM 1964 N N . LYS A 1 240 ? 33.846 4.842 -2.669 1.00 79.56 240 LYS A N 1
ATOM 1965 C CA . LYS A 1 240 ? 34.757 5.348 -3.712 1.00 79.56 240 LYS A CA 1
ATOM 1966 C C . LYS A 1 240 ? 34.356 4.871 -5.103 1.00 79.56 240 LYS A C 1
ATOM 1968 O O . LYS A 1 240 ? 34.432 5.660 -6.046 1.00 79.56 240 LYS A O 1
ATOM 1973 N N . ASP A 1 241 ? 33.937 3.618 -5.228 1.00 76.50 241 ASP A N 1
ATOM 1974 C CA . ASP A 1 241 ? 33.530 3.026 -6.501 1.00 76.50 241 ASP A CA 1
ATOM 1975 C C . ASP A 1 241 ? 32.236 3.681 -7.015 1.00 76.50 241 ASP A C 1
ATOM 1977 O O . ASP A 1 241 ? 32.204 4.132 -8.161 1.00 76.50 241 ASP A O 1
ATOM 1981 N N . LEU A 1 242 ? 31.247 3.907 -6.141 1.00 75.19 242 LEU A N 1
ATOM 1982 C CA . LEU A 1 242 ? 30.039 4.694 -6.435 1.00 75.19 242 LEU A CA 1
ATOM 1983 C C . LEU A 1 242 ? 30.363 6.119 -6.902 1.00 75.19 242 LEU A C 1
ATOM 1985 O O . LEU A 1 242 ? 29.860 6.577 -7.928 1.00 75.19 242 LEU A O 1
ATOM 1989 N N . LEU A 1 243 ? 31.229 6.837 -6.179 1.00 79.56 243 LEU A N 1
ATOM 1990 C CA . LEU A 1 243 ? 31.632 8.197 -6.559 1.00 79.56 243 LEU A CA 1
ATOM 1991 C C . LEU A 1 243 ? 32.361 8.228 -7.907 1.00 79.56 243 LEU A C 1
ATOM 1993 O O . LEU A 1 243 ? 32.134 9.132 -8.716 1.00 79.56 243 LEU A O 1
ATOM 1997 N N . ASN A 1 244 ? 33.228 7.247 -8.164 1.00 78.38 244 ASN A N 1
ATOM 1998 C CA . ASN A 1 244 ? 33.906 7.108 -9.447 1.00 78.38 244 ASN A CA 1
ATOM 1999 C C . ASN A 1 244 ? 32.916 6.830 -10.575 1.00 78.38 244 ASN A C 1
ATOM 2001 O O . ASN A 1 244 ? 32.994 7.496 -11.608 1.00 78.38 244 ASN A O 1
ATOM 2005 N N . PHE A 1 245 ? 31.969 5.919 -10.360 1.00 75.44 245 PHE A N 1
ATOM 2006 C CA . PHE A 1 245 ? 30.903 5.616 -11.304 1.00 75.44 245 PHE A CA 1
ATOM 2007 C C . PHE A 1 245 ? 30.078 6.868 -11.634 1.00 75.44 245 PHE A C 1
ATOM 2009 O O . PHE A 1 245 ? 29.998 7.251 -12.801 1.00 75.44 245 PHE A O 1
ATOM 2016 N N . PHE A 1 246 ? 29.570 7.593 -10.631 1.00 73.12 246 PHE A N 1
ATOM 2017 C CA . PHE A 1 246 ? 28.807 8.826 -10.861 1.00 73.12 246 PHE A CA 1
ATOM 2018 C C . PHE A 1 246 ? 29.619 9.907 -11.574 1.00 73.12 246 PHE A C 1
ATOM 2020 O O . PHE A 1 246 ? 29.086 10.615 -12.429 1.00 73.12 246 PHE A O 1
ATOM 2027 N N . ARG A 1 247 ? 30.912 10.040 -11.260 1.00 81.88 247 ARG A N 1
ATOM 2028 C CA . ARG A 1 247 ? 31.805 10.976 -11.953 1.00 81.88 247 ARG A CA 1
ATOM 2029 C C . ARG A 1 247 ? 31.956 10.617 -13.431 1.00 81.88 247 ARG A C 1
ATOM 2031 O O . ARG A 1 247 ? 31.815 11.502 -14.270 1.00 81.88 247 ARG A O 1
ATOM 2038 N N . ILE A 1 248 ? 32.201 9.345 -13.745 1.00 76.06 248 ILE A N 1
ATOM 2039 C CA . ILE A 1 248 ? 32.345 8.861 -15.126 1.00 76.06 248 ILE A CA 1
ATOM 2040 C C . ILE A 1 248 ? 31.035 9.051 -15.892 1.00 76.06 248 ILE A C 1
ATOM 2042 O O . ILE A 1 248 ? 31.046 9.651 -16.964 1.00 76.06 248 ILE A O 1
ATOM 2046 N N . VAL A 1 249 ? 29.904 8.623 -15.324 1.00 69.31 249 VAL A N 1
ATOM 2047 C CA . VAL A 1 249 ? 28.576 8.788 -15.936 1.00 69.31 249 VAL A CA 1
ATOM 2048 C C . VAL A 1 249 ? 28.280 10.263 -16.187 1.00 69.31 249 VAL A C 1
ATOM 2050 O O . VAL A 1 249 ? 27.873 10.623 -17.287 1.00 69.31 249 VAL A O 1
ATOM 2053 N N . LYS A 1 250 ? 28.554 11.146 -15.219 1.00 70.50 250 LYS A N 1
ATOM 2054 C CA . LYS A 1 250 ? 28.383 12.595 -15.384 1.00 70.50 250 LYS A CA 1
ATOM 2055 C C . LYS A 1 250 ? 29.268 13.152 -16.499 1.00 70.50 250 LYS A C 1
ATOM 2057 O O . LYS A 1 250 ? 28.793 13.951 -17.298 1.00 70.50 250 LYS A O 1
ATOM 2062 N N . GLU A 1 251 ? 30.536 12.757 -16.570 1.00 72.50 251 GLU A N 1
ATOM 2063 C CA . GLU A 1 251 ? 31.444 13.208 -17.630 1.00 72.50 251 GLU A CA 1
ATOM 2064 C C . GLU A 1 251 ? 31.014 12.722 -19.017 1.00 72.50 251 GLU A C 1
ATOM 2066 O O . GLU A 1 251 ? 31.074 13.500 -19.971 1.00 72.50 251 GLU A O 1
ATOM 2071 N N . VAL A 1 252 ? 30.569 11.468 -19.138 1.00 70.31 252 VAL A N 1
ATOM 2072 C CA . VAL A 1 252 ? 30.037 10.909 -20.389 1.00 70.31 252 VAL A CA 1
ATOM 2073 C C . VAL A 1 252 ? 28.760 11.641 -20.783 1.00 70.31 252 VAL A C 1
ATOM 2075 O O . VAL A 1 252 ? 28.686 12.165 -21.888 1.00 70.31 252 VAL A O 1
ATOM 2078 N N . TYR A 1 253 ? 27.811 11.790 -19.860 1.00 62.22 253 TYR A N 1
ATOM 2079 C CA . TYR A 1 253 ? 26.539 12.466 -20.106 1.00 62.22 253 TYR A CA 1
ATOM 2080 C C . TYR A 1 253 ? 26.735 13.933 -20.514 1.00 62.22 253 TYR A C 1
ATOM 2082 O O . TYR A 1 253 ? 26.112 14.409 -21.459 1.00 62.22 253 TYR A O 1
ATOM 2090 N N . VAL A 1 254 ? 27.662 14.652 -19.869 1.00 64.50 254 VAL A N 1
ATOM 2091 C CA . VAL A 1 254 ? 28.023 16.030 -20.245 1.00 64.50 254 VAL A CA 1
ATOM 2092 C C . VAL A 1 254 ? 28.686 16.082 -21.624 1.00 64.50 254 VAL A C 1
ATOM 2094 O O . VAL A 1 254 ? 28.358 16.966 -22.418 1.00 64.50 254 VAL A O 1
ATOM 2097 N N . LYS A 1 255 ? 29.602 15.156 -21.938 1.00 66.56 255 LYS A N 1
ATOM 2098 C CA . LYS A 1 255 ? 30.256 15.097 -23.257 1.00 66.56 255 LYS A CA 1
ATOM 2099 C C . LYS A 1 255 ? 29.266 14.753 -24.367 1.00 66.56 255 LYS A C 1
ATOM 2101 O O . LYS A 1 255 ? 29.313 15.392 -25.414 1.00 66.56 255 LYS A O 1
ATOM 2106 N N . GLU A 1 256 ? 28.365 13.802 -24.141 1.00 61.06 256 GLU A N 1
ATOM 2107 C CA . GLU A 1 256 ? 27.348 13.404 -25.114 1.00 61.06 256 GLU A CA 1
ATOM 2108 C C . GLU A 1 256 ? 26.294 14.491 -25.319 1.00 61.06 256 GLU A C 1
ATOM 2110 O O . GLU A 1 256 ? 26.006 14.825 -26.466 1.00 61.06 256 GLU A O 1
ATOM 2115 N N . LEU A 1 257 ? 25.802 15.135 -24.254 1.00 52.03 257 LEU A N 1
ATOM 2116 C CA . LEU A 1 257 ? 24.920 16.303 -24.378 1.00 52.03 257 LEU A CA 1
ATOM 2117 C C . LEU A 1 257 ? 25.602 17.459 -25.116 1.00 52.03 257 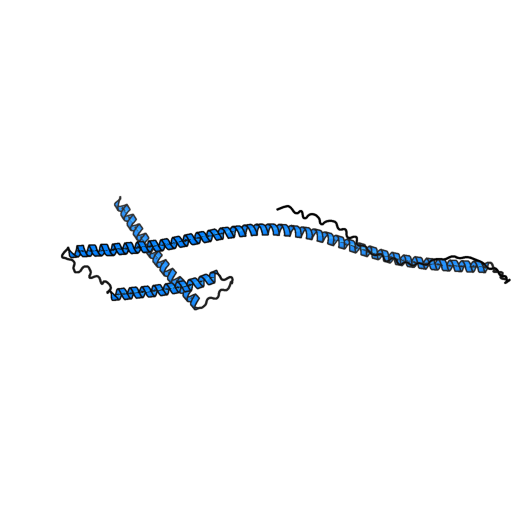LEU A C 1
ATOM 2119 O O . LEU A 1 257 ? 24.983 18.083 -25.972 1.00 52.03 257 LEU A O 1
ATOM 2123 N N . SER A 1 258 ? 26.884 17.721 -24.843 1.00 60.81 258 SER A N 1
ATOM 2124 C CA . SER A 1 258 ? 27.646 18.762 -25.551 1.00 60.81 258 SER A CA 1
ATOM 2125 C C . SER A 1 258 ? 27.862 18.417 -27.028 1.00 60.81 258 SER A C 1
ATOM 2127 O O . SER A 1 258 ? 27.817 19.296 -27.888 1.00 60.81 258 SER A O 1
ATOM 2129 N N . ALA A 1 259 ? 28.096 17.143 -27.350 1.00 59.34 259 ALA A N 1
ATOM 2130 C CA . ALA A 1 259 ? 28.219 16.674 -28.727 1.00 59.34 259 ALA A CA 1
ATOM 2131 C C . ALA A 1 259 ? 26.875 16.740 -29.469 1.00 59.34 259 ALA A C 1
ATOM 2133 O O . ALA A 1 259 ? 26.840 17.130 -30.638 1.00 59.34 259 ALA A O 1
ATOM 2134 N N . LEU A 1 260 ? 25.776 16.416 -28.784 1.00 42.31 260 LEU A N 1
ATOM 2135 C CA . LEU A 1 260 ? 24.415 16.513 -29.299 1.00 42.31 260 LEU A CA 1
ATOM 2136 C C . LEU A 1 260 ? 24.012 17.973 -29.542 1.00 42.31 260 LEU A C 1
ATOM 2138 O O . LEU A 1 260 ? 23.460 18.270 -30.595 1.00 42.31 260 LEU A O 1
ATOM 2142 N N . ASP A 1 261 ? 24.357 18.891 -28.637 1.00 47.88 261 ASP A N 1
ATOM 2143 C CA . ASP A 1 261 ? 24.139 20.335 -28.790 1.00 47.88 261 ASP A CA 1
ATOM 2144 C C . ASP A 1 261 ? 24.949 20.910 -29.965 1.00 47.88 261 ASP A C 1
ATOM 2146 O O . ASP A 1 261 ? 24.423 21.614 -30.828 1.00 47.88 261 ASP A O 1
ATOM 2150 N N . GLN A 1 262 ? 26.216 20.504 -30.111 1.00 58.78 262 GLN A N 1
ATOM 2151 C CA . GLN A 1 262 ? 27.021 20.862 -31.283 1.00 58.78 262 GLN A CA 1
ATOM 2152 C C . GLN A 1 262 ? 26.459 20.281 -32.586 1.00 58.78 262 GLN A C 1
ATOM 2154 O O . GLN A 1 262 ? 26.503 20.946 -33.626 1.00 58.78 262 GLN A O 1
ATOM 2159 N N . ALA A 1 263 ? 25.941 19.051 -32.564 1.00 46.25 263 ALA A N 1
ATOM 2160 C CA . ALA A 1 263 ? 25.299 18.435 -33.718 1.00 46.25 263 ALA A CA 1
ATOM 2161 C C . ALA A 1 263 ? 23.987 19.153 -34.071 1.00 46.25 263 ALA A C 1
ATOM 2163 O O . ALA A 1 263 ? 23.774 19.471 -35.242 1.00 46.25 263 ALA A O 1
ATOM 2164 N N . ALA A 1 264 ? 23.161 19.490 -33.078 1.00 42.00 264 ALA A N 1
ATOM 2165 C CA . ALA A 1 264 ? 21.925 20.252 -33.235 1.00 42.00 264 ALA A CA 1
ATOM 2166 C C . ALA A 1 264 ? 22.194 21.662 -33.783 1.00 42.00 264 ALA A C 1
ATOM 2168 O O . ALA A 1 264 ? 21.553 22.077 -34.748 1.00 42.00 264 ALA A O 1
ATOM 2169 N N . GLY A 1 265 ? 23.211 22.359 -33.269 1.00 52.94 265 GLY A N 1
ATOM 2170 C CA . GLY A 1 265 ? 23.647 23.660 -33.782 1.00 52.94 265 GLY A CA 1
ATOM 2171 C C . GLY A 1 265 ? 24.157 23.598 -35.227 1.00 52.94 265 GLY A C 1
ATOM 2172 O O . GLY A 1 265 ? 23.841 24.469 -36.041 1.00 52.94 265 GLY A O 1
ATOM 2173 N N . ARG A 1 266 ? 24.890 22.538 -35.603 1.00 56.72 266 ARG A N 1
ATOM 2174 C CA . ARG A 1 266 ? 25.293 22.301 -37.004 1.00 56.72 266 ARG A CA 1
ATOM 2175 C C . ARG A 1 266 ? 24.088 22.001 -37.897 1.00 56.72 266 ARG A C 1
ATOM 2177 O O . ARG A 1 266 ? 24.028 22.511 -39.016 1.00 56.72 266 ARG A O 1
ATOM 2184 N N . PHE A 1 267 ? 23.121 21.227 -37.405 1.00 41.88 267 PHE A N 1
ATOM 2185 C CA . PHE A 1 267 ? 21.876 20.936 -38.117 1.00 41.88 267 PHE A CA 1
ATOM 2186 C C . PHE A 1 267 ? 21.032 22.195 -38.345 1.00 41.88 267 PHE A C 1
ATOM 2188 O O . PHE A 1 267 ? 20.600 22.424 -39.475 1.00 41.88 267 PHE A O 1
ATOM 2195 N N . ALA A 1 268 ? 20.862 23.045 -37.328 1.00 46.47 268 ALA A N 1
ATOM 2196 C CA . ALA A 1 268 ? 20.147 24.318 -37.432 1.00 46.47 268 ALA A CA 1
ATOM 2197 C C . ALA A 1 268 ? 20.798 25.251 -38.467 1.00 46.47 268 ALA A C 1
ATOM 2199 O O . ALA A 1 268 ? 20.129 25.755 -39.368 1.00 46.47 268 ALA A O 1
ATOM 2200 N N . LYS A 1 269 ? 22.131 25.369 -38.438 1.00 52.50 269 LYS A N 1
ATOM 2201 C CA . LYS A 1 269 ? 22.896 26.178 -39.399 1.00 52.50 269 LYS A CA 1
ATOM 2202 C C . LYS A 1 269 ? 22.803 25.643 -40.835 1.00 52.50 269 LYS A C 1
ATOM 2204 O O . LYS A 1 269 ? 22.725 26.411 -41.793 1.00 52.50 269 LYS A O 1
ATOM 2209 N N . CYS A 1 270 ? 22.766 24.320 -41.010 1.00 46.78 270 CYS A N 1
ATOM 2210 C CA . CYS A 1 270 ? 22.511 23.694 -42.310 1.00 46.78 270 CYS A CA 1
ATOM 2211 C C . CYS A 1 270 ? 21.062 23.876 -42.796 1.00 46.78 270 CYS A C 1
ATOM 2213 O O . CYS A 1 270 ? 20.841 23.934 -44.009 1.00 46.78 270 CYS A O 1
ATOM 2215 N N . ALA A 1 271 ? 20.086 23.957 -41.890 1.00 44.19 271 ALA A N 1
ATOM 2216 C CA . ALA A 1 271 ? 18.688 24.212 -42.225 1.00 44.19 271 ALA A CA 1
ATOM 2217 C C . ALA A 1 271 ? 18.467 25.669 -42.672 1.00 44.19 271 ALA A C 1
ATOM 2219 O O . ALA A 1 271 ? 17.853 25.890 -43.716 1.00 44.19 271 ALA A O 1
ATOM 2220 N N . GLU A 1 272 ? 19.058 26.648 -41.980 1.00 48.06 272 GLU A N 1
ATOM 2221 C CA . GLU A 1 272 ? 19.024 28.068 -42.372 1.00 48.06 272 GLU A CA 1
ATOM 2222 C C . GLU A 1 272 ? 19.648 28.308 -43.757 1.00 48.06 272 GLU A C 1
ATOM 2224 O O . GLU A 1 272 ? 19.058 28.979 -44.606 1.00 48.06 272 GLU A O 1
ATOM 2229 N N . LEU A 1 273 ? 20.791 27.674 -44.049 1.00 44.38 273 LEU A N 1
ATOM 2230 C CA . LEU A 1 273 ? 21.449 27.760 -45.362 1.00 44.38 273 LEU A CA 1
ATOM 2231 C C . LEU A 1 273 ? 20.630 27.134 -46.505 1.00 44.38 273 LEU A C 1
ATOM 2233 O O . LEU A 1 273 ? 20.795 27.518 -47.664 1.00 44.38 273 LEU A O 1
ATOM 2237 N N . LYS A 1 274 ? 19.754 26.164 -46.211 1.00 45.66 274 LYS A N 1
ATOM 2238 C CA . LYS A 1 274 ? 18.839 25.574 -47.204 1.00 45.66 274 LYS A CA 1
ATOM 2239 C C . LYS A 1 274 ? 17.600 26.435 -47.444 1.00 45.66 274 LYS A C 1
ATOM 2241 O O . LYS A 1 274 ? 17.082 26.411 -48.558 1.00 45.66 274 LYS A O 1
ATOM 2246 N N . ILE A 1 275 ? 17.143 27.182 -46.439 1.00 46.38 275 ILE A N 1
ATOM 2247 C CA . ILE A 1 275 ? 16.023 28.126 -46.568 1.00 46.38 275 ILE A CA 1
ATOM 2248 C C . ILE A 1 275 ? 16.467 29.359 -47.368 1.00 46.38 275 ILE A C 1
ATOM 2250 O O . ILE A 1 275 ? 15.789 29.736 -48.318 1.00 46.38 275 ILE A O 1
ATOM 2254 N N . LEU A 1 276 ? 17.660 29.898 -47.096 1.00 42.56 276 LEU A N 1
ATOM 2255 C CA . LEU A 1 276 ? 18.242 31.029 -47.839 1.00 42.56 276 LEU A CA 1
ATOM 2256 C C . LEU A 1 276 ? 18.610 30.720 -49.302 1.00 42.56 276 LEU A C 1
ATOM 2258 O O . LEU A 1 276 ? 18.813 31.643 -50.076 1.00 42.56 276 LEU A O 1
ATOM 2262 N N . ARG A 1 277 ? 18.716 29.443 -49.697 1.00 44.16 277 ARG A N 1
ATOM 2263 C CA . ARG A 1 277 ? 18.927 29.029 -51.102 1.00 44.16 277 ARG A CA 1
ATOM 2264 C C . ARG A 1 277 ? 17.631 28.811 -51.890 1.00 44.16 277 ARG A C 1
ATOM 2266 O O . ARG A 1 277 ? 17.703 28.525 -53.082 1.00 44.16 277 ARG A O 1
ATOM 2273 N N . LYS A 1 278 ? 16.476 28.836 -51.221 1.00 46.53 278 LYS A N 1
ATOM 2274 C CA . LYS A 1 278 ? 15.150 28.642 -51.831 1.00 46.53 278 LYS A CA 1
ATOM 2275 C C . LYS A 1 278 ? 14.329 29.935 -51.923 1.00 46.53 278 LYS A C 1
ATOM 2277 O O . LYS A 1 278 ? 13.247 29.892 -52.503 1.00 46.53 278 LYS A O 1
ATOM 2282 N N . LEU A 1 279 ? 14.833 31.027 -51.350 1.00 43.28 279 LEU A N 1
ATOM 2283 C CA . LEU A 1 279 ? 14.396 32.407 -51.578 1.00 43.28 279 LEU A CA 1
ATOM 2284 C C . LEU A 1 279 ? 15.321 33.048 -52.616 1.00 43.28 279 LEU A C 1
ATOM 2286 O O . LEU A 1 279 ? 14.811 33.866 -53.406 1.00 43.28 279 LEU A O 1
#

pLDDT: mean 72.39, std 21.41, range [34.09, 97.75]